Protein AF-A0A1X7HM31-F1 (afdb_monomer_lite)

Organism: NCBI:txid286727

Structure (mmCIF, N/CA/C/O backbone):
data_AF-A0A1X7HM31-F1
#
_entry.id   AF-A0A1X7HM31-F1
#
loop_
_atom_site.group_PDB
_atom_site.id
_atom_site.type_symbol
_atom_site.label_atom_id
_atom_site.label_alt_id
_atom_site.label_comp_id
_atom_site.label_asym_id
_atom_site.label_entity_id
_atom_site.label_seq_id
_atom_site.pdbx_PDB_ins_code
_atom_site.Cartn_x
_atom_site.Cartn_y
_atom_site.Cartn_z
_atom_site.occupancy
_atom_site.B_iso_or_equiv
_atom_site.auth_seq_id
_atom_site.auth_comp_id
_atom_site.auth_asym_id
_atom_site.auth_atom_id
_atom_site.pdbx_PDB_model_num
ATOM 1 N N . MET A 1 1 ? -15.868 20.156 15.837 1.00 36.47 1 MET A N 1
ATOM 2 C CA . MET A 1 1 ? -15.155 20.651 14.640 1.00 36.47 1 MET A CA 1
ATOM 3 C C . MET A 1 1 ? -15.270 19.579 13.574 1.00 36.47 1 MET A C 1
ATOM 5 O O . MET A 1 1 ? -14.724 18.505 13.762 1.00 36.47 1 MET A O 1
ATOM 9 N N . SER A 1 2 ? -16.070 19.826 12.538 1.00 39.50 2 SER A N 1
ATOM 10 C CA . SER A 1 2 ? -16.250 18.908 11.409 1.00 39.50 2 SER A CA 1
ATOM 11 C C . SER A 1 2 ? -14.970 18.911 10.577 1.00 39.50 2 SER A C 1
ATOM 13 O O . SER A 1 2 ? -14.746 19.858 9.826 1.00 39.50 2 SER A O 1
ATOM 15 N N . VAL A 1 3 ? -14.118 17.896 10.725 1.00 52.34 3 VAL A N 1
ATOM 16 C CA . VAL A 1 3 ? -13.070 17.632 9.734 1.00 52.34 3 VAL A CA 1
ATOM 17 C C . VAL A 1 3 ? -13.805 17.354 8.423 1.00 52.34 3 VAL A C 1
ATOM 19 O O . VAL A 1 3 ? -14.623 16.442 8.360 1.00 52.34 3 VAL A O 1
ATOM 22 N N . GLN A 1 4 ? -13.619 18.194 7.406 1.00 56.34 4 GLN A N 1
ATOM 23 C CA . GLN A 1 4 ? -14.188 17.933 6.085 1.00 56.34 4 GLN A CA 1
ATOM 24 C C . GLN A 1 4 ? -13.540 16.655 5.537 1.00 56.34 4 GLN A C 1
ATOM 26 O O . GLN A 1 4 ? -12.379 16.681 5.132 1.00 56.34 4 GLN A O 1
ATOM 31 N N . ASN A 1 5 ? -14.287 15.545 5.550 1.00 57.97 5 ASN A N 1
ATOM 32 C CA . ASN A 1 5 ? -13.848 14.237 5.047 1.00 57.97 5 ASN A CA 1
ATOM 33 C C . ASN A 1 5 ? -13.309 14.306 3.601 1.00 57.97 5 ASN A C 1
ATOM 35 O O . ASN A 1 5 ? -12.410 13.547 3.252 1.00 57.97 5 ASN A O 1
ATOM 39 N N . ASP A 1 6 ? -13.768 15.268 2.792 1.00 61.03 6 ASP A N 1
ATOM 40 C CA . ASP A 1 6 ? -13.478 15.392 1.353 1.00 61.03 6 ASP A CA 1
ATOM 41 C C . ASP A 1 6 ? -12.007 15.607 0.950 1.00 61.03 6 ASP A C 1
ATOM 43 O O . ASP A 1 6 ? -11.690 15.566 -0.241 1.00 61.03 6 ASP A O 1
ATOM 47 N N . VAL A 1 7 ? -11.087 15.836 1.891 1.00 83.38 7 VAL A N 1
ATOM 48 C CA . VAL A 1 7 ? -9.666 16.107 1.587 1.00 83.38 7 VAL A CA 1
ATOM 49 C C . VAL A 1 7 ? -8.672 15.169 2.265 1.00 83.38 7 VAL A C 1
ATOM 51 O O . VAL A 1 7 ? -7.479 15.284 1.993 1.00 83.38 7 VAL A O 1
ATOM 54 N N . LEU A 1 8 ? -9.122 14.193 3.061 1.00 90.81 8 LEU A N 1
ATOM 55 C CA . LEU A 1 8 ? -8.215 13.279 3.775 1.00 90.81 8 LEU A CA 1
ATOM 56 C C . LEU A 1 8 ? -7.329 12.451 2.828 1.00 90.81 8 LEU A C 1
ATOM 58 O O . LEU A 1 8 ? -6.193 12.141 3.164 1.00 90.81 8 LEU A O 1
ATOM 62 N N . TRP A 1 9 ? -7.801 12.157 1.615 1.00 90.06 9 TRP A N 1
ATOM 63 C CA . TRP A 1 9 ? -7.024 11.455 0.584 1.00 90.06 9 TRP A CA 1
ATOM 64 C C . TRP A 1 9 ? -5.879 12.285 -0.026 1.00 90.06 9 TRP A C 1
ATOM 66 O O . TRP A 1 9 ? -5.100 11.759 -0.819 1.00 90.06 9 TRP A O 1
ATOM 76 N N . ARG A 1 10 ? -5.769 13.582 0.300 1.00 89.94 10 ARG A N 1
ATOM 77 C CA . ARG A 1 10 ? -4.642 14.439 -0.113 1.00 89.94 10 ARG A CA 1
ATOM 78 C C . ARG A 1 10 ? -3.502 14.470 0.897 1.00 89.94 10 ARG A C 1
ATOM 80 O O . ARG A 1 10 ? -2.408 14.905 0.537 1.00 89.94 10 ARG A O 1
ATOM 87 N N . ASP A 1 11 ? -3.755 14.057 2.134 1.00 86.88 11 ASP A N 1
ATOM 88 C CA . ASP A 1 11 ? -2.730 14.041 3.168 1.00 86.88 11 ASP A CA 1
ATOM 89 C C . ASP A 1 11 ? -1.685 12.961 2.868 1.00 86.88 11 ASP A C 1
ATOM 91 O O . ASP A 1 11 ? -1.965 11.920 2.271 1.00 86.88 11 ASP A O 1
ATOM 95 N N . SER A 1 12 ? -0.446 13.203 3.297 1.00 88.81 12 SER A N 1
ATOM 96 C CA . SER A 1 12 ? 0.593 12.182 3.200 1.00 88.81 12 SER A CA 1
ATOM 97 C C . SER A 1 12 ? 0.291 11.021 4.150 1.00 88.81 12 SER A C 1
ATOM 99 O O . SER A 1 12 ? -0.285 11.208 5.223 1.00 88.81 12 SER A O 1
ATOM 101 N N . ALA A 1 13 ? 0.764 9.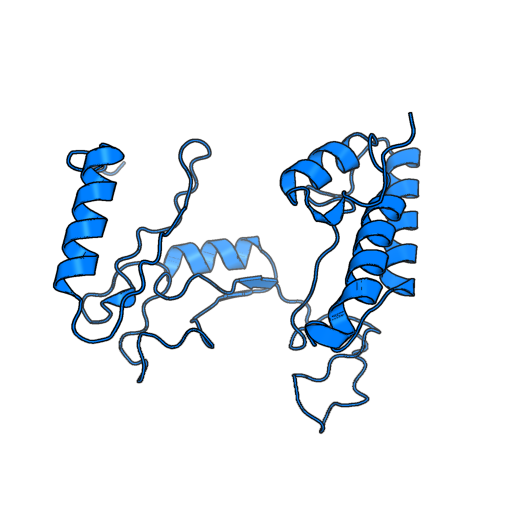820 3.807 1.00 83.12 13 ALA A N 1
ATOM 102 C CA . ALA A 1 13 ? 0.640 8.654 4.682 1.00 83.12 13 ALA A CA 1
ATOM 103 C C . ALA A 1 13 ? 1.223 8.908 6.086 1.00 83.12 13 ALA A C 1
ATOM 105 O O . ALA A 1 13 ? 0.655 8.454 7.072 1.00 83.12 13 ALA A O 1
ATOM 106 N N . ALA A 1 14 ? 2.314 9.678 6.186 1.00 84.12 14 ALA A N 1
ATOM 107 C CA . ALA A 1 14 ? 2.919 10.051 7.464 1.00 84.12 14 ALA A CA 1
ATOM 108 C C . ALA A 1 14 ? 2.027 10.996 8.289 1.00 84.12 14 ALA A C 1
ATOM 110 O O . ALA A 1 14 ? 1.901 10.820 9.500 1.00 84.12 14 ALA A O 1
ATOM 111 N N . ALA A 1 15 ? 1.381 11.972 7.641 1.00 87.38 15 ALA A N 1
ATOM 112 C CA . ALA A 1 15 ? 0.444 12.872 8.310 1.00 87.38 15 ALA A CA 1
ATOM 113 C C . ALA A 1 15 ? -0.797 12.115 8.801 1.00 87.38 15 ALA A C 1
ATOM 115 O O . ALA A 1 15 ? -1.189 12.268 9.957 1.00 87.38 15 ALA A O 1
ATOM 116 N N . LEU A 1 16 ? -1.367 11.246 7.959 1.00 92.06 16 LEU A N 1
ATOM 117 C CA . LEU A 1 16 ? -2.475 10.374 8.348 1.00 92.06 16 LEU A CA 1
ATOM 118 C C . LEU A 1 16 ? -2.075 9.468 9.516 1.00 92.06 16 LEU A C 1
ATOM 120 O O . LEU A 1 16 ? -2.775 9.441 10.522 1.00 92.06 16 LEU A O 1
ATOM 124 N N . ALA A 1 17 ? -0.927 8.791 9.426 1.00 90.12 17 ALA A N 1
ATOM 125 C CA . ALA A 1 17 ? -0.424 7.907 10.474 1.00 90.12 17 ALA A CA 1
ATOM 126 C C . ALA A 1 17 ? -0.291 8.617 11.827 1.00 90.12 17 ALA A C 1
ATOM 128 O O . ALA A 1 17 ? -0.731 8.081 12.841 1.00 90.12 17 ALA A O 1
ATOM 129 N N . ALA A 1 18 ? 0.273 9.828 11.853 1.00 89.50 18 ALA A N 1
ATOM 130 C CA . ALA A 1 18 ? 0.441 10.594 13.086 1.00 89.50 18 ALA A CA 1
ATOM 131 C C . ALA A 1 18 ? -0.907 10.935 13.744 1.00 89.50 18 ALA A C 1
ATOM 133 O O . ALA A 1 18 ? -1.072 10.743 14.949 1.00 89.50 18 ALA A O 1
ATOM 134 N N . ARG A 1 19 ? -1.877 11.393 12.945 1.00 95.25 19 ARG A N 1
ATOM 135 C CA . ARG A 1 19 ? -3.210 11.815 13.408 1.00 95.25 19 ARG A CA 1
ATOM 136 C C . ARG A 1 19 ? -4.090 10.629 13.814 1.00 95.25 19 ARG A C 1
ATOM 138 O O . ARG A 1 19 ? -4.849 10.720 14.773 1.00 95.25 19 ARG A O 1
ATOM 145 N N . LEU A 1 20 ? -3.960 9.500 13.119 1.00 96.06 20 LEU A N 1
ATOM 146 C CA . LEU A 1 20 ? -4.615 8.238 13.472 1.00 96.06 20 LEU A CA 1
ATOM 147 C C . LEU A 1 20 ? -4.024 7.644 14.756 1.00 96.06 20 LEU A C 1
ATOM 149 O O . LEU A 1 20 ? -4.760 7.200 15.630 1.00 96.06 20 LEU A O 1
ATOM 153 N N . ALA A 1 21 ? -2.697 7.675 14.915 1.00 92.75 21 ALA A N 1
ATOM 154 C CA . ALA A 1 21 ? -2.021 7.104 16.080 1.00 92.75 21 ALA A CA 1
ATOM 155 C C . ALA A 1 21 ? -2.392 7.793 17.404 1.00 92.75 21 ALA A C 1
ATOM 157 O O . ALA A 1 21 ? -2.403 7.132 18.443 1.00 92.75 21 ALA A O 1
ATOM 158 N N . CYS A 1 22 ? -2.695 9.095 17.377 1.00 93.38 22 CYS A N 1
ATOM 159 C CA . CYS A 1 22 ? -3.152 9.847 18.549 1.00 93.38 22 CYS A CA 1
ATOM 160 C C . CYS A 1 22 ? -4.684 9.930 18.683 1.00 93.38 22 CYS A C 1
ATOM 162 O O . CYS A 1 22 ? -5.168 10.530 19.643 1.00 93.38 22 CYS A O 1
ATOM 164 N N . GLY A 1 23 ? -5.444 9.332 17.757 1.00 93.31 23 GLY A N 1
ATOM 165 C CA . GLY A 1 23 ? -6.910 9.345 17.766 1.00 93.31 23 GLY A CA 1
ATOM 166 C C . GLY A 1 23 ? -7.546 10.683 17.370 1.00 93.31 23 GLY A C 1
ATOM 167 O O . GLY A 1 23 ? -8.729 10.890 17.632 1.00 93.31 23 GLY A O 1
ATOM 168 N N . GLU A 1 24 ? -6.795 11.601 16.752 1.00 94.94 24 GLU A N 1
ATOM 169 C CA . GLU A 1 24 ? -7.349 12.835 16.171 1.00 94.94 24 GLU A CA 1
ATOM 170 C C . GLU A 1 24 ? -8.271 12.522 14.980 1.00 94.94 24 GLU A C 1
ATOM 172 O O . GLU A 1 24 ? -9.282 13.194 14.769 1.00 94.94 24 GLU A O 1
ATOM 177 N N . LEU A 1 25 ? -7.926 11.485 14.213 1.00 95.12 25 LEU A N 1
ATOM 178 C CA . LEU A 1 25 ? -8.737 10.926 13.135 1.00 95.12 25 LEU A CA 1
ATOM 179 C C . LEU A 1 25 ? -9.160 9.496 13.471 1.00 95.12 25 LEU A C 1
ATOM 181 O O . LEU A 1 25 ? -8.406 8.763 14.108 1.00 95.12 25 LEU A O 1
ATOM 185 N N . SER A 1 26 ? -10.328 9.087 12.971 1.00 96.31 26 SER A N 1
ATOM 186 C CA . SER A 1 26 ? -10.712 7.675 12.935 1.00 96.31 26 SER A CA 1
ATOM 187 C C . SER A 1 26 ? -10.229 7.022 11.643 1.00 96.31 26 SER A C 1
ATOM 189 O O . SER A 1 26 ? -10.282 7.624 10.562 1.00 96.31 26 SER A O 1
ATOM 191 N N . ALA A 1 27 ? -9.784 5.770 11.736 1.00 97.44 27 ALA A N 1
ATOM 192 C CA . ALA A 1 27 ? -9.438 4.958 10.578 1.00 97.44 27 ALA A CA 1
ATOM 193 C C . ALA A 1 27 ? -10.643 4.834 9.641 1.00 97.44 27 ALA A C 1
ATOM 195 O O . ALA A 1 27 ? -10.482 4.911 8.421 1.00 97.44 27 ALA A O 1
ATOM 196 N N . ARG A 1 28 ? -11.858 4.712 10.199 1.00 97.38 28 ARG A N 1
ATOM 197 C CA . ARG A 1 28 ? -13.088 4.641 9.405 1.00 97.38 28 ARG A CA 1
ATOM 198 C C . ARG A 1 28 ? -13.272 5.874 8.517 1.00 97.38 28 ARG A C 1
ATOM 200 O O . ARG A 1 28 ? -13.483 5.708 7.320 1.00 97.38 28 ARG A O 1
ATOM 207 N N . ALA A 1 29 ? -13.135 7.083 9.066 1.00 96.38 29 ALA A N 1
ATOM 208 C CA . ALA A 1 29 ? -13.321 8.318 8.299 1.00 96.38 29 ALA A CA 1
ATOM 209 C C . ALA A 1 29 ? -12.281 8.463 7.177 1.00 96.38 29 ALA A C 1
ATOM 211 O O . ALA A 1 29 ? -12.607 8.891 6.070 1.00 96.38 29 ALA A O 1
ATOM 212 N N . VAL A 1 30 ? -11.030 8.065 7.439 1.00 97.12 30 VAL A N 1
ATOM 213 C CA . VAL A 1 30 ? -9.975 8.069 6.418 1.00 97.12 30 VAL A CA 1
ATOM 214 C C . VAL A 1 30 ? -10.293 7.066 5.306 1.00 97.12 30 VAL A C 1
ATOM 216 O O . VAL A 1 30 ? -10.167 7.415 4.133 1.00 97.12 30 VAL A O 1
ATOM 219 N N . VAL A 1 31 ? -10.734 5.847 5.635 1.00 97.19 31 VAL A N 1
ATOM 220 C CA . VAL A 1 31 ? -11.118 4.832 4.637 1.00 97.19 31 VAL A CA 1
ATOM 221 C C . VAL A 1 31 ? -12.317 5.285 3.805 1.00 97.19 31 VAL A C 1
ATOM 223 O O . VAL A 1 31 ? -12.255 5.187 2.582 1.00 97.19 31 VAL A O 1
ATOM 226 N N . GLU A 1 32 ? -13.367 5.824 4.429 1.00 97.06 32 GLU A N 1
ATOM 227 C CA . GLU A 1 32 ? -14.545 6.361 3.729 1.00 97.06 32 GLU A CA 1
ATOM 228 C C . GLU A 1 32 ? -14.143 7.434 2.712 1.00 97.06 32 GLU A C 1
ATOM 230 O O . GLU A 1 32 ? -14.452 7.304 1.530 1.00 97.06 32 GLU A O 1
ATOM 235 N N . ALA A 1 33 ? -13.330 8.412 3.122 1.00 96.38 33 ALA A N 1
ATOM 236 C CA . ALA A 1 33 ? -12.854 9.466 2.228 1.00 96.38 33 ALA A CA 1
ATOM 237 C C . ALA A 1 33 ? -12.073 8.933 1.008 1.00 96.38 33 ALA A C 1
ATOM 239 O O . ALA A 1 33 ? -12.148 9.503 -0.084 1.00 96.38 33 ALA A O 1
ATOM 240 N N . HIS A 1 34 ? -11.310 7.846 1.169 1.00 96.56 34 HIS A N 1
ATOM 241 C CA . HIS A 1 34 ? -10.593 7.216 0.056 1.00 96.56 34 HIS A CA 1
ATOM 242 C C . HIS A 1 34 ? -11.528 6.395 -0.839 1.00 96.56 34 HIS A C 1
ATOM 244 O O . HIS A 1 34 ? -11.372 6.427 -2.059 1.00 96.56 34 HIS A O 1
ATOM 250 N N . LEU A 1 35 ? -12.508 5.690 -0.268 1.00 96.75 35 LEU A N 1
ATOM 251 C CA . LEU A 1 35 ? -13.513 4.947 -1.032 1.00 96.75 35 LEU A CA 1
ATOM 252 C C . LEU A 1 35 ? -14.387 5.886 -1.869 1.00 96.75 35 LEU A C 1
ATOM 254 O O . LEU A 1 35 ? -14.575 5.627 -3.057 1.00 96.75 35 LEU A O 1
ATOM 258 N N . ASP A 1 36 ? -14.827 7.008 -1.299 1.00 96.00 36 ASP A N 1
ATOM 259 C CA . ASP A 1 36 ? -15.580 8.044 -2.013 1.00 96.00 36 ASP A CA 1
ATOM 260 C C . ASP A 1 36 ? -14.765 8.601 -3.185 1.00 96.00 36 ASP A C 1
ATOM 262 O O . ASP A 1 36 ? -15.261 8.762 -4.305 1.00 96.00 36 ASP A O 1
ATOM 266 N N . ARG A 1 37 ? -13.463 8.823 -2.966 1.00 95.62 37 ARG A N 1
ATOM 267 C CA . ARG A 1 37 ? -12.544 9.281 -4.009 1.00 95.62 37 ARG A CA 1
ATOM 268 C C . ARG A 1 37 ? -12.382 8.256 -5.135 1.00 95.62 37 ARG A C 1
ATOM 270 O O . ARG A 1 37 ? -12.387 8.649 -6.306 1.00 95.62 37 ARG A O 1
ATOM 277 N N . ILE A 1 38 ? -12.239 6.974 -4.794 1.00 96.31 38 ILE A N 1
ATOM 278 C CA . ILE A 1 38 ? -12.164 5.871 -5.761 1.00 96.31 38 ILE A CA 1
ATOM 279 C C . ILE A 1 38 ? -13.457 5.823 -6.576 1.00 96.31 38 ILE A C 1
ATOM 281 O O . ILE A 1 38 ? -13.399 5.907 -7.801 1.00 96.31 38 ILE A O 1
ATOM 285 N N . ALA A 1 39 ? -14.618 5.798 -5.918 1.00 96.00 39 ALA A N 1
ATOM 286 C CA . ALA A 1 39 ? -15.919 5.772 -6.582 1.00 96.00 39 ALA A CA 1
ATOM 287 C C . ALA A 1 39 ? -16.107 6.955 -7.548 1.00 96.00 39 ALA A C 1
ATOM 289 O O . ALA A 1 39 ? -16.631 6.787 -8.648 1.00 96.00 39 ALA A O 1
ATOM 290 N N . ALA A 1 40 ? -15.620 8.140 -7.172 1.00 95.00 40 ALA A N 1
ATOM 291 C CA . ALA A 1 40 ? -15.719 9.341 -7.991 1.00 95.00 40 ALA A CA 1
ATOM 292 C C . ALA A 1 40 ? -14.783 9.367 -9.215 1.00 95.00 40 ALA A C 1
ATOM 294 O O . ALA A 1 40 ? -15.001 10.190 -10.103 1.00 95.00 40 ALA A O 1
ATOM 295 N N . THR A 1 41 ? -13.723 8.545 -9.277 1.00 96.00 41 THR A N 1
ATOM 296 C CA . THR A 1 41 ? -12.713 8.672 -10.354 1.00 96.00 41 THR A CA 1
ATOM 297 C C . THR A 1 41 ? -12.229 7.415 -11.029 1.00 96.00 41 THR A C 1
ATOM 299 O O . THR A 1 41 ? -11.701 7.511 -12.138 1.00 96.00 41 THR A O 1
ATOM 302 N N . ASP A 1 42 ? -12.405 6.249 -10.428 1.00 96.00 42 ASP A N 1
ATOM 303 C CA . ASP A 1 42 ? -11.817 5.033 -10.972 1.00 96.00 42 ASP A CA 1
ATOM 304 C C . ASP A 1 42 ? -12.445 4.617 -12.310 1.00 96.00 42 ASP A C 1
ATOM 306 O O . ASP A 1 42 ? -11.761 4.053 -13.156 1.00 96.00 42 ASP A O 1
ATOM 310 N N . SER A 1 43 ? -13.689 5.024 -12.586 1.00 94.81 43 SER A N 1
ATOM 311 C CA . SER A 1 43 ? -14.324 4.831 -13.900 1.00 94.81 43 SER A CA 1
ATOM 312 C C . SER A 1 43 ? -13.550 5.474 -15.060 1.00 94.81 43 SER A C 1
ATOM 314 O O . SER A 1 43 ? -13.636 4.995 -16.188 1.00 94.81 43 SER A O 1
ATOM 316 N N . ALA A 1 44 ? -12.778 6.532 -14.795 1.00 95.19 44 ALA A N 1
ATOM 317 C CA . ALA A 1 44 ? -11.922 7.186 -15.782 1.00 95.19 44 ALA A CA 1
ATOM 318 C C . ALA A 1 44 ? -10.465 6.695 -15.739 1.00 95.19 44 ALA A C 1
ATOM 320 O O . ALA A 1 44 ? -9.761 6.802 -16.741 1.00 95.19 44 ALA A O 1
ATOM 321 N N . LEU A 1 45 ? -9.998 6.193 -14.590 1.00 95.06 45 LEU A N 1
ATOM 322 C CA . LEU A 1 45 ? -8.594 5.821 -14.374 1.00 95.06 45 LEU A CA 1
ATOM 323 C C . LEU A 1 45 ? -8.318 4.332 -14.590 1.00 95.06 45 LEU A C 1
ATOM 325 O O . LEU A 1 45 ? -7.213 3.985 -15.000 1.00 95.06 45 LEU A O 1
ATOM 329 N N . SER A 1 46 ? -9.298 3.465 -14.317 1.00 94.00 46 SER A N 1
ATOM 330 C CA . SER A 1 46 ? -9.134 2.005 -14.291 1.00 94.00 46 SER A CA 1
ATOM 331 C C . SER A 1 46 ? -7.941 1.566 -13.429 1.00 94.00 46 SER A C 1
ATOM 333 O O . SER A 1 46 ? -7.157 0.702 -13.821 1.00 94.00 46 SER A O 1
ATOM 335 N N . ALA A 1 47 ? -7.767 2.205 -12.270 1.00 93.31 47 ALA A N 1
ATOM 336 C CA . ALA A 1 47 ? -6.657 1.949 -11.362 1.00 93.31 47 ALA A CA 1
ATOM 337 C C . ALA A 1 47 ? -6.928 0.750 -10.440 1.00 93.31 47 ALA A C 1
ATOM 339 O O . ALA A 1 47 ? -5.979 0.073 -10.039 1.00 93.31 47 ALA A O 1
ATOM 340 N N . PHE A 1 48 ? -8.195 0.459 -10.125 1.00 95.62 48 PHE A N 1
ATOM 341 C CA . PHE A 1 48 ? -8.580 -0.663 -9.271 1.00 95.62 48 PHE A CA 1
ATOM 342 C C . PHE A 1 48 ? -9.366 -1.720 -10.048 1.00 95.62 48 PHE A C 1
ATOM 344 O O . PHE A 1 48 ? -10.451 -1.477 -10.561 1.00 95.62 48 PHE A O 1
ATOM 351 N N . ILE A 1 49 ? -8.855 -2.954 -10.068 1.00 94.50 49 ILE A N 1
ATOM 352 C CA . ILE A 1 49 ? -9.625 -4.105 -10.564 1.00 94.50 49 ILE A CA 1
ATOM 353 C C . ILE A 1 49 ? -10.532 -4.701 -9.481 1.00 94.50 49 ILE A C 1
ATOM 355 O O . ILE A 1 49 ? -11.590 -5.240 -9.795 1.00 94.50 49 ILE A O 1
ATOM 359 N N . THR A 1 50 ? -10.138 -4.590 -8.209 1.00 95.81 50 THR A N 1
ATOM 360 C CA . THR A 1 50 ? -10.882 -5.080 -7.042 1.00 95.81 50 THR A CA 1
ATOM 361 C C . THR A 1 50 ? -10.839 -4.018 -5.947 1.00 95.81 50 THR A C 1
ATOM 363 O O . THR A 1 50 ? -9.761 -3.674 -5.466 1.00 95.81 50 THR A O 1
ATOM 366 N N . VAL A 1 51 ? -12.004 -3.532 -5.510 1.00 97.06 51 VAL A N 1
ATOM 367 C CA . VAL A 1 51 ? -12.138 -2.636 -4.349 1.00 97.06 51 VAL A CA 1
ATOM 368 C C . VAL A 1 51 ? -12.775 -3.419 -3.203 1.00 97.06 51 VAL A C 1
ATOM 370 O O . VAL A 1 51 ? -13.947 -3.778 -3.260 1.00 97.06 51 VAL A O 1
ATOM 373 N N . ALA A 1 52 ? -12.006 -3.706 -2.151 1.00 95.69 52 ALA A N 1
ATOM 374 C CA . ALA A 1 52 ? -12.457 -4.495 -1.001 1.00 95.69 52 ALA A CA 1
ATOM 375 C C . ALA A 1 52 ? -13.097 -3.617 0.096 1.00 95.69 52 ALA A C 1
ATOM 377 O O . ALA A 1 52 ? -12.654 -3.645 1.245 1.00 95.69 52 ALA A O 1
ATOM 378 N N . ALA A 1 53 ? -14.112 -2.820 -0.263 1.00 97.25 53 ALA A N 1
ATOM 379 C CA . ALA A 1 53 ? -14.700 -1.785 0.599 1.00 97.25 53 ALA A CA 1
ATOM 380 C C . ALA A 1 53 ? -15.149 -2.318 1.972 1.00 97.25 53 ALA A C 1
ATOM 382 O O . ALA A 1 53 ? -14.692 -1.820 2.999 1.00 97.25 53 ALA A O 1
ATOM 383 N N . ASP A 1 54 ? -15.954 -3.383 1.994 1.00 96.75 54 ASP A N 1
ATOM 384 C CA . ASP A 1 54 ? -16.489 -3.954 3.239 1.00 96.75 54 ASP A CA 1
ATOM 385 C C . ASP A 1 54 ? -15.377 -4.430 4.182 1.00 96.75 54 ASP A C 1
ATOM 387 O O . ASP A 1 54 ? -15.399 -4.163 5.382 1.00 96.75 54 ASP A O 1
ATOM 391 N N . LYS A 1 55 ? -14.353 -5.097 3.634 1.00 95.25 55 LYS A N 1
ATOM 392 C CA . LYS A 1 55 ? -13.196 -5.565 4.411 1.00 95.25 55 LYS A CA 1
ATOM 393 C C . LYS A 1 55 ? -12.345 -4.405 4.924 1.00 95.25 55 LYS A C 1
ATOM 395 O O . LYS A 1 55 ? -11.849 -4.479 6.047 1.00 95.25 55 LYS A O 1
ATOM 400 N N . ALA A 1 56 ? -12.170 -3.354 4.122 1.00 96.62 56 ALA A N 1
ATOM 401 C CA . ALA A 1 56 ? -11.426 -2.164 4.521 1.00 96.62 56 ALA A CA 1
ATOM 402 C C . ALA A 1 56 ? -12.130 -1.428 5.670 1.00 96.62 56 ALA A C 1
ATOM 404 O O . ALA A 1 56 ? -11.483 -1.094 6.661 1.00 96.62 56 ALA A O 1
ATOM 405 N N . LEU A 1 57 ? -13.452 -1.248 5.576 1.00 98.25 57 LEU A N 1
ATOM 406 C CA . LEU A 1 57 ? -14.265 -0.626 6.623 1.00 98.25 57 LEU A CA 1
ATOM 407 C C . LEU A 1 57 ? -14.280 -1.465 7.905 1.00 98.25 57 LEU A C 1
ATOM 409 O O . LEU A 1 57 ? -14.001 -0.932 8.975 1.00 98.25 57 LEU A O 1
ATOM 413 N N . ALA A 1 58 ? -14.499 -2.780 7.805 1.00 97.62 58 ALA A N 1
ATOM 414 C CA . ALA A 1 58 ? -14.471 -3.671 8.967 1.00 97.62 58 ALA A CA 1
ATOM 415 C C . ALA A 1 58 ? -13.107 -3.650 9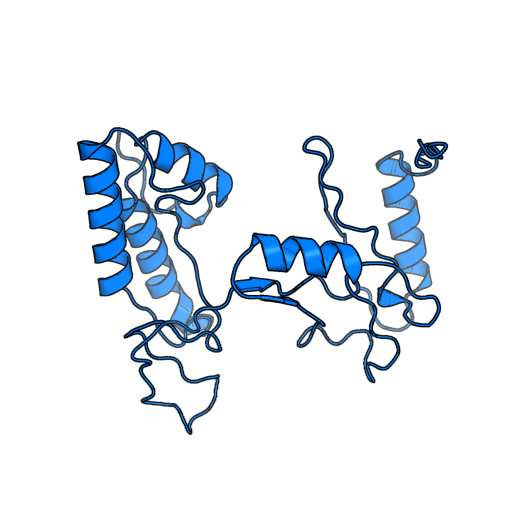.681 1.00 97.62 58 ALA A C 1
ATOM 417 O O . ALA A 1 58 ? -13.033 -3.635 10.909 1.00 97.62 58 ALA A O 1
ATOM 418 N N . ARG A 1 59 ? -12.001 -3.608 8.922 1.00 96.31 59 ARG A N 1
ATOM 419 C CA . ARG A 1 59 ? -10.661 -3.479 9.509 1.00 96.31 59 ARG A CA 1
ATOM 420 C C . ARG A 1 59 ? -10.452 -2.114 10.161 1.00 96.31 59 ARG A C 1
ATOM 422 O O . ARG A 1 59 ? -9.815 -2.051 11.208 1.00 96.31 59 ARG A O 1
ATOM 429 N N . ALA A 1 60 ? -10.957 -1.040 9.565 1.00 98.00 60 ALA A N 1
ATOM 430 C CA . ALA A 1 60 ? -10.869 0.295 10.140 1.00 98.00 60 ALA A CA 1
ATOM 431 C C . ALA A 1 60 ? -11.596 0.383 11.492 1.00 98.00 60 ALA A C 1
ATOM 433 O O . ALA A 1 60 ? -11.028 0.881 12.460 1.00 98.00 60 ALA A O 1
ATOM 434 N N . GLU A 1 61 ? -12.795 -0.192 11.587 1.00 98.19 61 GLU A N 1
ATOM 435 C CA . GLU A 1 61 ? -13.565 -0.260 12.835 1.00 98.19 61 GLU A CA 1
ATOM 436 C C . GLU A 1 61 ? -12.837 -1.036 13.939 1.00 98.19 61 GLU A C 1
ATOM 438 O O . GLU A 1 61 ? -12.774 -0.582 15.081 1.00 98.19 61 GLU A O 1
ATOM 443 N N . ASP A 1 62 ? -12.242 -2.184 13.607 1.00 98.19 62 ASP A N 1
ATOM 444 C CA . ASP A 1 62 ? -11.453 -2.980 14.554 1.00 98.19 62 ASP A CA 1
ATOM 445 C C . ASP A 1 62 ? -10.211 -2.222 15.065 1.00 98.19 62 ASP A C 1
ATOM 447 O O . ASP A 1 62 ? -9.846 -2.309 16.244 1.00 98.19 62 ASP A O 1
ATOM 451 N N . LEU A 1 63 ? -9.574 -1.432 14.195 1.00 97.69 63 LEU A N 1
ATOM 452 C CA . LEU A 1 63 ? -8.444 -0.578 14.559 1.00 97.69 63 LEU A CA 1
ATOM 453 C C . LEU A 1 63 ? -8.873 0.548 15.504 1.00 97.69 63 LEU A C 1
ATOM 455 O O . LEU A 1 63 ? -8.253 0.703 16.559 1.00 97.69 63 LEU A O 1
ATOM 459 N N . ASP A 1 64 ? -9.953 1.257 15.178 1.00 98.31 64 ASP A N 1
ATOM 460 C CA . ASP A 1 64 ? -10.514 2.320 16.018 1.00 98.31 64 ASP A CA 1
ATOM 461 C C . ASP A 1 64 ? -10.925 1.776 17.399 1.00 98.31 64 ASP A C 1
ATOM 463 O O . ASP A 1 64 ? -10.560 2.336 18.438 1.00 98.31 64 ASP A O 1
ATOM 467 N N . ALA A 1 65 ? -11.604 0.623 17.440 1.00 97.88 65 ALA A N 1
ATOM 468 C CA . ALA A 1 65 ? -11.985 -0.047 18.683 1.00 97.88 65 ALA A CA 1
ATOM 469 C C . ALA A 1 65 ? -10.764 -0.496 19.505 1.00 97.88 65 ALA A C 1
ATOM 471 O O . ALA A 1 65 ? -10.746 -0.380 20.736 1.00 97.88 65 ALA A O 1
ATOM 472 N N . THR A 1 66 ? -9.718 -0.994 18.843 1.00 97.31 66 THR A N 1
ATOM 473 C CA . THR A 1 66 ? -8.469 -1.390 19.503 1.00 97.31 66 THR A CA 1
ATOM 474 C C . THR A 1 66 ? -7.750 -0.193 20.112 1.00 97.31 66 THR A C 1
ATOM 476 O O . THR A 1 66 ? -7.305 -0.282 21.262 1.00 97.31 66 THR A O 1
ATOM 479 N N . LEU A 1 67 ? -7.666 0.926 19.390 1.00 97.00 67 LEU A N 1
ATOM 480 C CA . LEU A 1 67 ? -7.067 2.157 19.898 1.00 97.00 67 LEU A CA 1
ATOM 481 C C . LEU A 1 67 ? -7.849 2.681 21.107 1.00 97.00 67 LEU A C 1
ATOM 483 O O . LEU A 1 67 ? -7.247 2.937 22.147 1.00 97.00 67 LEU A O 1
ATOM 487 N N . ALA A 1 68 ? -9.182 2.737 21.021 1.00 97.19 68 ALA A N 1
ATOM 488 C CA . ALA A 1 68 ? -10.042 3.176 22.120 1.00 97.19 68 ALA A CA 1
ATOM 489 C C . ALA A 1 68 ? -9.888 2.308 23.382 1.00 97.19 68 ALA A C 1
ATOM 491 O O . ALA A 1 68 ? -9.852 2.823 24.498 1.00 97.19 68 ALA A O 1
ATOM 492 N N . ARG A 1 69 ? -9.761 0.985 23.218 1.00 97.75 69 ARG A N 1
ATOM 493 C CA . ARG A 1 69 ? -9.615 0.037 24.333 1.00 97.75 69 ARG A CA 1
ATOM 494 C C . ARG A 1 69 ? -8.227 0.053 24.970 1.00 97.75 69 ARG A C 1
ATOM 496 O O . ARG A 1 69 ? -8.108 -0.180 26.169 1.00 97.75 69 ARG A O 1
ATOM 503 N N . THR A 1 70 ? -7.174 0.222 24.174 1.00 97.00 70 THR A N 1
ATOM 504 C CA . THR A 1 70 ? -5.786 0.020 24.633 1.00 97.00 70 THR A CA 1
ATOM 505 C C . THR A 1 70 ? -5.002 1.313 24.821 1.00 97.00 70 THR A C 1
ATOM 507 O O . THR A 1 70 ? -3.940 1.286 25.441 1.00 97.00 70 THR A O 1
ATOM 510 N N . GLY A 1 71 ? -5.484 2.426 24.262 1.00 95.81 71 GLY A N 1
ATOM 511 C CA . GLY A 1 71 ? -4.751 3.688 24.177 1.00 95.81 71 GLY A CA 1
ATOM 512 C C . GLY A 1 71 ? -3.486 3.607 23.317 1.00 95.81 71 GLY A C 1
ATOM 513 O O . GLY A 1 71 ? -2.636 4.489 23.413 1.00 95.81 71 GLY A O 1
ATOM 514 N N . ARG A 1 72 ? -3.305 2.534 22.529 1.00 93.44 72 ARG A N 1
ATOM 515 C CA . ARG A 1 72 ? -2.084 2.285 21.753 1.00 93.44 72 ARG A CA 1
ATOM 516 C C . ARG A 1 72 ? -2.408 1.910 20.302 1.00 93.44 72 ARG A C 1
ATOM 518 O O . ARG A 1 72 ? -3.235 1.025 20.080 1.00 93.44 72 ARG A O 1
ATOM 525 N N . PRO A 1 73 ? -1.724 2.508 19.309 1.0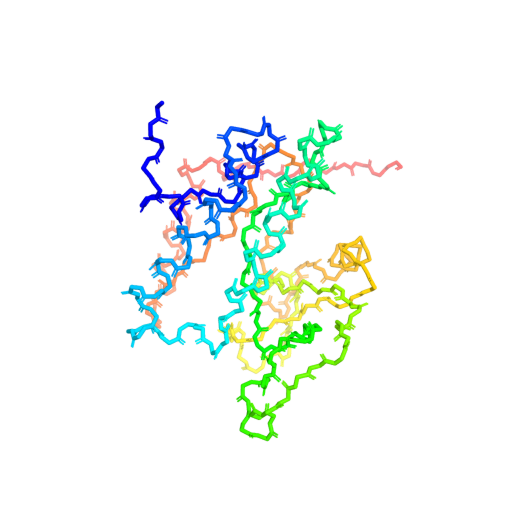0 92.75 73 PRO A N 1
ATOM 526 C CA . PRO A 1 73 ? -1.844 2.077 17.923 1.00 92.75 73 PRO A CA 1
ATOM 527 C C . PRO A 1 73 ? -1.240 0.678 17.737 1.00 92.75 73 PRO A C 1
ATOM 529 O O . PRO A 1 73 ? -0.271 0.306 18.401 1.00 92.75 73 PRO A O 1
ATOM 532 N N . VAL A 1 74 ? -1.781 -0.090 16.788 1.00 87.00 74 VAL A N 1
ATOM 533 C CA . VAL A 1 74 ? -1.295 -1.455 16.478 1.00 87.00 74 VAL A CA 1
ATOM 534 C C . VAL A 1 74 ? 0.066 -1.474 15.768 1.00 87.00 74 VAL A C 1
ATOM 536 O O . VAL A 1 74 ? 0.679 -2.529 15.645 1.00 87.00 74 VAL A O 1
ATOM 539 N N . GLY A 1 75 ? 0.524 -0.324 15.272 1.00 86.50 75 GLY A N 1
ATOM 540 C CA . GLY A 1 75 ? 1.792 -0.172 14.567 1.00 86.50 75 GLY A CA 1
ATOM 541 C C . GLY A 1 75 ? 1.931 1.203 13.902 1.00 86.50 75 GLY A C 1
ATOM 542 O O . GLY A 1 75 ? 1.000 2.008 13.970 1.00 86.50 75 GLY A O 1
ATOM 543 N N . PRO A 1 76 ? 3.067 1.475 13.233 1.00 84.25 76 PRO A N 1
ATOM 544 C CA . PRO A 1 76 ? 3.377 2.791 12.660 1.00 84.25 76 PRO A CA 1
ATOM 545 C C . PRO A 1 76 ? 2.407 3.276 11.575 1.00 84.25 76 PRO A C 1
ATOM 547 O O . PRO A 1 76 ? 2.286 4.474 11.367 1.00 84.25 76 PRO A O 1
ATOM 550 N N . LEU A 1 77 ?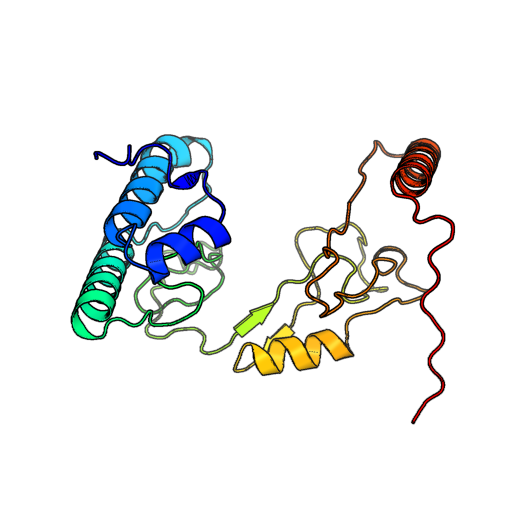 1.713 2.360 10.893 1.00 86.69 77 LEU A N 1
ATOM 551 C CA . LEU A 1 77 ? 0.721 2.666 9.852 1.00 86.69 77 LEU A CA 1
ATOM 552 C C . LEU A 1 77 ? -0.716 2.383 10.314 1.00 86.69 77 LEU A C 1
ATOM 554 O O . LEU A 1 77 ? -1.576 2.030 9.509 1.00 86.69 77 LEU A O 1
ATOM 558 N N . HIS A 1 78 ? -0.982 2.474 11.619 1.00 92.12 78 HIS A N 1
ATOM 559 C CA . HIS A 1 78 ? -2.315 2.255 12.176 1.00 92.12 78 HIS A CA 1
ATOM 560 C C . HIS A 1 78 ? -3.375 3.081 11.427 1.00 92.12 78 HIS A C 1
ATOM 562 O O . HIS A 1 78 ? -3.303 4.304 11.404 1.00 92.12 78 HIS A O 1
ATOM 568 N N . GLY A 1 79 ? -4.336 2.394 10.802 1.00 93.69 79 GLY A N 1
ATOM 569 C CA . GLY A 1 79 ? -5.479 2.998 10.107 1.00 93.69 79 GLY A CA 1
ATOM 570 C C . GLY A 1 79 ? -5.192 3.591 8.723 1.00 93.69 79 GLY A C 1
ATOM 571 O O . GLY A 1 79 ? -6.129 4.048 8.075 1.00 93.69 79 GLY A O 1
ATOM 572 N N . VAL A 1 80 ? -3.940 3.593 8.247 1.00 95.62 80 VAL A N 1
ATOM 573 C CA . VAL A 1 80 ? -3.590 4.158 6.933 1.00 95.62 80 VAL A CA 1
ATOM 574 C C . VAL A 1 80 ? -4.055 3.209 5.815 1.00 95.62 80 VAL A C 1
ATOM 576 O O . VAL A 1 80 ? -3.625 2.051 5.802 1.00 95.62 80 VAL A O 1
ATOM 579 N N . PRO A 1 81 ? -4.897 3.655 4.861 1.00 94.50 81 PRO A N 1
ATOM 580 C CA . PRO A 1 81 ? -5.307 2.827 3.730 1.00 94.50 81 PRO A CA 1
ATOM 581 C C . PRO A 1 81 ? -4.126 2.491 2.816 1.00 94.50 81 PRO A C 1
ATOM 583 O O . PRO A 1 81 ? -3.278 3.340 2.541 1.00 94.50 81 PRO A O 1
ATOM 586 N N . VAL A 1 82 ? -4.098 1.264 2.296 1.00 90.88 82 VAL A N 1
ATOM 587 C CA . VAL A 1 82 ? -3.087 0.815 1.329 1.00 90.88 82 VAL A CA 1
ATOM 588 C C . VAL A 1 82 ? -3.754 0.173 0.120 1.00 90.88 82 VAL A C 1
ATOM 590 O O . VAL A 1 82 ? -4.746 -0.543 0.252 1.00 90.88 82 VAL A O 1
ATOM 593 N N . ALA A 1 83 ? -3.191 0.414 -1.061 1.00 91.12 83 ALA A N 1
ATOM 594 C CA . ALA A 1 83 ? -3.541 -0.301 -2.281 1.00 91.12 83 ALA A CA 1
ATOM 595 C C . ALA A 1 83 ? -2.499 -1.394 -2.535 1.00 91.12 83 ALA A C 1
ATOM 597 O O . ALA A 1 83 ? -1.295 -1.147 -2.441 1.00 91.12 83 ALA A O 1
ATOM 598 N N . LEU A 1 84 ? -2.961 -2.598 -2.863 1.00 88.31 84 LEU A N 1
ATOM 599 C CA . LEU A 1 84 ? -2.100 -3.729 -3.195 1.00 88.31 84 LEU A CA 1
ATOM 600 C C . LEU A 1 84 ? -2.151 -3.972 -4.697 1.00 88.31 84 LEU A C 1
ATOM 602 O O . LEU A 1 84 ? -3.214 -3.897 -5.314 1.00 88.31 84 LEU A O 1
ATOM 606 N N . LYS A 1 85 ? -0.993 -4.265 -5.292 1.00 86.25 85 LYS A N 1
ATOM 607 C CA . LYS A 1 85 ? -0.942 -4.675 -6.694 1.00 86.25 85 LYS A CA 1
ATOM 608 C C . LYS A 1 85 ? -1.701 -5.993 -6.832 1.00 86.25 85 LYS A C 1
ATOM 610 O O . LYS A 1 85 ? -1.540 -6.875 -5.991 1.00 86.25 85 LYS A O 1
ATOM 615 N N . ASP A 1 86 ? -2.452 -6.150 -7.921 1.00 91.12 86 ASP A N 1
ATOM 616 C CA . ASP A 1 86 ? -3.153 -7.396 -8.264 1.00 91.12 86 ASP A CA 1
ATOM 617 C C . ASP A 1 86 ? -2.177 -8.492 -8.730 1.00 91.12 86 ASP A C 1
ATOM 619 O O . ASP A 1 86 ? -2.307 -9.059 -9.800 1.00 91.12 86 ASP A O 1
ATOM 623 N N . LEU A 1 87 ? -1.121 -8.713 -7.954 1.00 88.38 87 LEU A N 1
ATOM 624 C CA . LEU A 1 87 ? -0.137 -9.786 -8.051 1.00 88.38 87 LEU A CA 1
ATOM 625 C C . LEU A 1 87 ? 0.184 -10.348 -6.652 1.00 88.38 87 LEU A C 1
ATOM 627 O O . LEU A 1 87 ? 1.071 -11.187 -6.517 1.00 88.38 87 LEU A O 1
ATOM 631 N N . THR A 1 88 ? -0.495 -9.853 -5.611 1.00 86.44 88 THR A N 1
ATOM 632 C CA . THR A 1 88 ? -0.253 -10.197 -4.210 1.00 86.44 88 THR A CA 1
ATOM 633 C C . THR A 1 88 ? -1.477 -10.897 -3.638 1.00 86.44 88 THR A C 1
ATOM 635 O O . THR A 1 88 ? -2.524 -10.272 -3.448 1.00 86.44 88 THR A O 1
ATOM 638 N N . ASP A 1 89 ? -1.331 -12.183 -3.322 1.00 88.75 89 ASP A N 1
ATOM 639 C CA . ASP A 1 89 ? -2.412 -12.950 -2.710 1.00 88.75 89 ASP A CA 1
ATOM 640 C C . ASP A 1 89 ? -2.842 -12.338 -1.387 1.00 88.75 89 ASP A C 1
ATOM 642 O O . ASP A 1 89 ? -2.048 -12.164 -0.455 1.00 88.75 89 ASP A O 1
ATOM 646 N N . THR A 1 90 ? -4.132 -12.033 -1.317 1.00 89.94 90 THR A N 1
ATOM 647 C CA . THR A 1 90 ? -4.756 -11.397 -0.168 1.00 89.94 90 THR A CA 1
ATOM 648 C C . THR A 1 90 ? -5.948 -12.240 0.259 1.00 89.94 90 THR A C 1
ATOM 650 O O . THR A 1 90 ? -6.898 -12.416 -0.502 1.00 89.94 90 THR A O 1
ATOM 653 N N . ALA A 1 91 ? -5.908 -12.776 1.481 1.00 89.75 91 ALA A N 1
ATOM 654 C CA . ALA A 1 91 ? -6.882 -13.768 1.924 1.00 89.75 91 ALA A CA 1
ATOM 655 C C . ALA A 1 91 ? -8.336 -13.264 1.796 1.00 89.75 91 ALA A C 1
ATOM 657 O O . ALA A 1 91 ? -8.758 -12.263 2.394 1.00 89.75 91 ALA A O 1
ATOM 658 N N . GLY A 1 92 ? -9.131 -13.985 1.010 1.00 93.81 92 GLY A N 1
ATOM 659 C CA . GLY A 1 92 ? -10.532 -13.687 0.750 1.00 93.81 92 GLY A CA 1
ATOM 660 C C . GLY A 1 92 ? -10.778 -12.409 -0.059 1.00 93.81 92 GLY A C 1
ATOM 661 O O . GLY A 1 92 ? -11.893 -11.898 -0.004 1.00 93.81 92 GLY A O 1
ATOM 662 N N . ILE A 1 93 ? -9.774 -11.847 -0.737 1.00 95.44 93 ILE A N 1
ATOM 663 C CA . ILE A 1 93 ? -9.915 -10.734 -1.689 1.00 95.44 93 ILE A CA 1
ATOM 664 C C . ILE A 1 93 ? -9.503 -11.254 -3.063 1.00 95.44 93 ILE A C 1
ATOM 666 O O . ILE A 1 93 ? -8.479 -11.908 -3.191 1.00 95.44 93 ILE A O 1
ATOM 670 N N . ARG A 1 94 ? -10.308 -10.980 -4.091 1.00 96.38 94 ARG A N 1
ATOM 671 C CA . ARG A 1 94 ? -10.049 -11.455 -5.455 1.00 96.38 94 ARG A CA 1
ATOM 672 C C . ARG A 1 94 ? -8.701 -10.949 -5.979 1.00 96.38 94 ARG A C 1
ATOM 674 O O . ARG A 1 94 ? -8.478 -9.736 -5.981 1.00 96.38 94 ARG A O 1
ATOM 681 N N . THR A 1 95 ? -7.875 -11.873 -6.473 1.00 95.25 95 THR A N 1
ATOM 682 C CA . THR A 1 95 ? -6.544 -11.608 -7.038 1.00 95.25 95 THR A CA 1
ATOM 683 C C . THR A 1 95 ? -6.418 -12.286 -8.400 1.00 95.25 95 THR A C 1
ATOM 685 O O . THR A 1 95 ? -6.394 -13.515 -8.466 1.00 95.25 95 THR A O 1
ATOM 688 N N . THR A 1 96 ? -6.330 -11.510 -9.485 1.00 96.06 96 THR A N 1
ATOM 689 C CA . THR A 1 96 ? -6.386 -12.047 -10.863 1.00 96.06 96 THR A CA 1
ATOM 690 C C . THR A 1 96 ? -5.027 -12.173 -11.543 1.00 96.06 96 THR A C 1
ATOM 692 O O . THR A 1 96 ? -4.920 -12.706 -12.647 1.00 96.06 96 THR A O 1
ATOM 695 N N . TYR A 1 97 ? -3.970 -11.663 -10.916 1.00 91.19 97 TYR A N 1
ATOM 696 C CA . TYR A 1 97 ? -2.639 -11.584 -11.517 1.00 91.19 97 TYR A CA 1
ATOM 697 C C . TYR A 1 97 ? -2.608 -10.824 -12.856 1.00 91.19 97 TYR A C 1
ATOM 699 O O . TYR A 1 97 ? -1.731 -11.057 -13.689 1.00 91.19 97 TYR A O 1
ATOM 707 N N . GLY A 1 98 ? -3.594 -9.954 -13.103 1.00 90.38 98 GLY A N 1
ATOM 708 C CA . GLY A 1 98 ? -3.807 -9.316 -14.404 1.00 90.38 98 GLY A CA 1
ATOM 709 C C . GLY A 1 98 ? -4.152 -10.287 -15.545 1.00 90.38 98 GLY A C 1
ATOM 710 O O . GLY A 1 98 ? -3.902 -9.966 -16.706 1.00 90.38 98 GLY A O 1
ATOM 711 N N . SER A 1 99 ? -4.693 -11.473 -15.248 1.00 94.19 99 SER A N 1
ATOM 712 C CA . SER A 1 99 ? -4.985 -12.522 -16.230 1.00 94.19 99 SER A CA 1
ATOM 713 C C . SER A 1 99 ? -6.408 -13.064 -16.096 1.00 94.19 99 SER A C 1
ATOM 715 O O . SER A 1 99 ? -6.868 -13.415 -15.011 1.00 94.19 99 SER A O 1
ATOM 717 N N . GLY A 1 100 ? -7.091 -13.225 -17.235 1.00 94.38 100 GLY A N 1
ATOM 718 C CA . GLY A 1 100 ? -8.442 -13.795 -17.290 1.00 94.38 100 GLY A CA 1
ATOM 719 C C . GLY A 1 100 ? -8.530 -15.252 -16.819 1.00 94.38 100 GLY A C 1
ATOM 720 O O . GLY A 1 100 ? -9.607 -15.699 -16.444 1.00 94.38 100 GLY A O 1
ATOM 721 N N . ILE A 1 101 ? -7.406 -15.979 -16.773 1.00 97.00 101 ILE A N 1
ATOM 722 C CA . ILE A 1 101 ? -7.343 -17.346 -16.221 1.00 97.00 101 ILE A CA 1
ATOM 723 C C . ILE A 1 101 ? -7.729 -17.356 -14.735 1.00 97.00 101 ILE A C 1
ATOM 725 O O . ILE A 1 101 ? -8.320 -18.317 -14.253 1.00 97.00 101 ILE A O 1
ATOM 729 N N . TYR A 1 102 ? -7.425 -16.273 -14.022 1.00 96.00 102 TYR A N 1
ATOM 730 C CA . TYR A 1 102 ? -7.662 -16.131 -12.589 1.00 96.00 102 TYR A CA 1
ATOM 731 C C . TYR A 1 102 ? -8.792 -15.138 -12.297 1.00 96.00 102 TYR A C 1
ATOM 733 O O . TYR A 1 102 ? -8.829 -14.547 -11.220 1.00 96.00 102 TYR A O 1
ATOM 741 N N . ALA A 1 103 ? -9.718 -14.940 -13.245 1.00 95.25 103 ALA A N 1
ATOM 742 C CA . ALA A 1 103 ? -10.809 -13.976 -13.107 1.00 95.25 103 ALA A CA 1
ATOM 743 C C . ALA A 1 103 ? -11.613 -14.175 -11.810 1.00 95.25 103 ALA A C 1
ATOM 745 O O . ALA A 1 103 ? -11.943 -13.187 -11.161 1.00 95.25 103 ALA A O 1
ATOM 746 N N . ASP A 1 104 ? -11.830 -15.427 -11.395 1.00 96.19 104 ASP A N 1
ATOM 747 C CA . ASP A 1 104 ? -12.596 -15.793 -10.194 1.00 96.19 104 ASP A CA 1
ATOM 748 C C . ASP A 1 104 ? -11.712 -16.262 -9.021 1.00 96.19 104 ASP A C 1
ATOM 750 O O . ASP A 1 104 ? -12.199 -16.835 -8.045 1.00 96.19 104 ASP A O 1
ATOM 754 N N . HIS A 1 105 ? -10.396 -16.048 -9.097 1.00 96.88 105 HIS A N 1
ATOM 755 C CA . HIS A 1 105 ? -9.469 -16.518 -8.075 1.00 96.88 105 HIS A CA 1
ATOM 756 C C . HIS A 1 105 ? -9.560 -15.671 -6.797 1.00 96.88 105 HIS A C 1
ATOM 758 O O . HIS A 1 105 ? -9.280 -14.468 -6.788 1.00 96.88 105 HIS A O 1
ATOM 764 N N . VAL A 1 106 ? -9.934 -16.323 -5.695 1.00 96.94 106 VAL A N 1
ATOM 765 C CA . VAL A 1 106 ? -9.986 -15.742 -4.349 1.00 96.94 106 VAL A CA 1
ATOM 766 C C . VAL A 1 106 ? -9.083 -16.576 -3.429 1.00 96.94 106 VAL A C 1
ATOM 768 O O . VAL A 1 106 ? -9.487 -17.668 -3.020 1.00 96.94 106 VAL A O 1
ATOM 771 N N . PRO A 1 107 ? -7.869 -16.100 -3.093 1.00 92.56 107 PRO A N 1
ATOM 772 C CA . PRO A 1 107 ? -6.929 -16.827 -2.244 1.00 92.56 107 PRO A CA 1
ATOM 773 C C . PRO A 1 107 ? -7.502 -17.130 -0.853 1.00 92.56 107 PRO A C 1
ATOM 775 O O . PRO A 1 107 ? -8.125 -16.272 -0.226 1.00 92.56 107 PRO A O 1
ATOM 778 N N . ALA A 1 108 ? -7.234 -18.325 -0.320 1.00 86.56 108 ALA A N 1
ATOM 779 C CA . ALA A 1 108 ? -7.606 -18.691 1.053 1.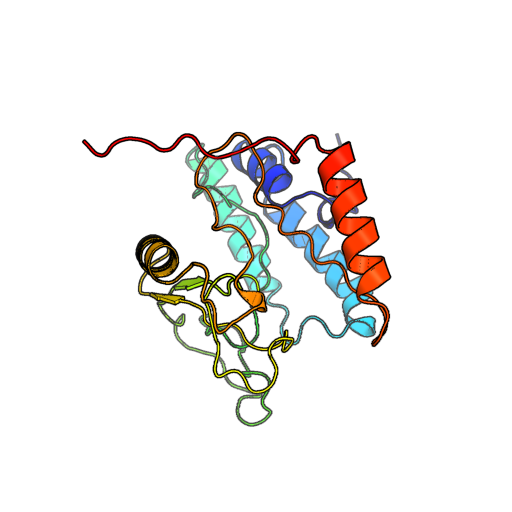00 86.56 108 ALA A CA 1
ATOM 780 C C . ALA A 1 108 ? -6.625 -18.147 2.112 1.00 86.56 108 ALA A C 1
ATOM 782 O O . ALA A 1 108 ? -6.962 -18.064 3.293 1.00 86.56 108 ALA A O 1
ATOM 783 N N . SER A 1 109 ? -5.418 -17.760 1.697 1.00 81.56 109 SER A N 1
ATOM 784 C CA . SER A 1 109 ? -4.356 -17.240 2.556 1.00 81.56 109 SER A CA 1
ATOM 785 C C . SER A 1 109 ? -3.663 -16.044 1.912 1.00 81.56 109 SER A C 1
ATOM 787 O O . SER A 1 109 ? -3.756 -15.823 0.707 1.00 81.56 109 SER A O 1
ATOM 789 N N . PHE A 1 110 ? -2.946 -15.273 2.727 1.00 84.06 110 PHE A N 1
ATOM 790 C CA . PHE A 1 110 ? -1.986 -14.294 2.222 1.00 84.06 110 PHE A CA 1
ATOM 791 C C . PHE A 1 110 ? -0.772 -15.014 1.620 1.00 84.06 110 PHE A C 1
ATOM 793 O O . PHE A 1 110 ? -0.483 -16.148 2.008 1.00 84.06 110 PHE A O 1
ATOM 800 N N . CYS A 1 111 ? -0.018 -14.340 0.748 1.00 81.25 111 CYS A N 1
ATOM 801 C CA . CYS A 1 111 ? 1.223 -14.885 0.174 1.00 81.25 111 CYS A CA 1
ATOM 802 C C . CYS A 1 111 ? 2.298 -15.233 1.225 1.00 81.25 111 CYS A C 1
ATOM 804 O O . CYS A 1 111 ? 3.234 -15.966 0.921 1.00 81.25 111 CYS A O 1
ATOM 806 N N . GLY A 1 112 ? 2.178 -14.716 2.457 1.00 80.94 112 GLY A N 1
ATOM 807 C CA . GLY A 1 112 ? 3.049 -15.069 3.586 1.00 80.94 112 GLY A CA 1
ATOM 808 C C . GLY A 1 112 ? 4.487 -14.558 3.463 1.00 80.94 112 GLY A C 1
ATOM 809 O O . GLY A 1 112 ? 5.360 -15.000 4.205 1.00 80.94 112 GLY A O 1
ATOM 810 N N . VAL A 1 113 ? 4.730 -13.643 2.525 1.00 78.56 113 VAL A N 1
ATOM 811 C CA . VAL A 1 113 ? 6.038 -13.050 2.237 1.00 78.56 113 VAL A CA 1
ATOM 812 C C . VAL A 1 113 ? 5.916 -11.534 2.156 1.00 78.56 113 VAL A C 1
ATOM 814 O O . VAL A 1 113 ? 4.892 -11.004 1.721 1.00 78.56 113 VAL A O 1
ATOM 817 N N . ALA A 1 114 ? 6.971 -10.837 2.557 1.00 74.94 114 ALA A N 1
ATOM 818 C CA . ALA A 1 114 ? 7.156 -9.424 2.281 1.00 74.94 114 ALA A CA 1
ATOM 819 C C . ALA A 1 114 ? 7.953 -9.265 0.984 1.00 74.94 114 ALA A C 1
ATOM 821 O O . ALA A 1 114 ? 8.794 -10.100 0.648 1.00 74.94 114 ALA A O 1
ATOM 822 N N . SER A 1 115 ? 7.719 -8.169 0.268 1.00 77.69 115 SER A N 1
ATOM 823 C CA . SER A 1 115 ? 8.507 -7.842 -0.914 1.00 77.69 115 SER A CA 1
ATOM 824 C C . SER A 1 115 ? 8.771 -6.352 -1.017 1.00 77.69 115 SER A C 1
ATOM 826 O O . SER A 1 115 ? 7.876 -5.552 -0.744 1.00 77.69 115 SER A O 1
ATOM 828 N N . ILE A 1 116 ? 9.961 -5.983 -1.484 1.00 72.62 116 ILE A N 1
ATOM 829 C CA . ILE A 1 116 ? 10.284 -4.608 -1.865 1.00 72.62 116 ILE A CA 1
ATOM 830 C C . ILE A 1 116 ? 10.480 -4.578 -3.372 1.00 72.62 116 ILE A C 1
ATOM 832 O O . ILE A 1 116 ? 11.328 -5.291 -3.910 1.00 72.62 116 ILE A O 1
ATOM 836 N N . ARG A 1 117 ? 9.708 -3.719 -4.043 1.00 80.50 117 ARG A N 1
ATOM 837 C CA . ARG A 1 117 ? 9.995 -3.299 -5.410 1.00 80.50 1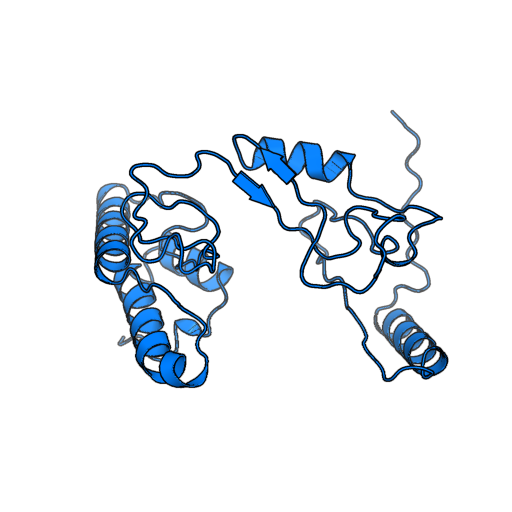17 ARG A CA 1
ATOM 838 C C . ARG A 1 117 ? 10.871 -2.045 -5.340 1.00 80.50 117 ARG A C 1
ATOM 840 O O . ARG A 1 117 ? 10.336 -0.970 -5.073 1.00 80.50 117 ARG A O 1
ATOM 847 N N . PRO A 1 118 ? 12.187 -2.155 -5.554 1.00 75.62 118 PRO A N 1
ATOM 848 C CA . PRO A 1 118 ? 13.063 -1.006 -5.467 1.00 75.62 118 PRO A CA 1
ATOM 849 C C . PRO A 1 118 ? 12.868 -0.076 -6.663 1.00 75.62 118 PRO A C 1
ATOM 851 O O . PRO A 1 118 ? 12.360 -0.487 -7.715 1.00 75.62 118 PRO A O 1
ATOM 854 N N . THR A 1 119 ? 13.324 1.165 -6.501 1.00 76.19 119 THR A N 1
ATOM 855 C CA . THR A 1 119 ? 13.526 2.108 -7.604 1.00 76.19 119 THR A CA 1
ATOM 856 C C . THR A 1 119 ? 14.382 1.444 -8.690 1.00 76.19 119 THR A C 1
ATOM 858 O O . THR A 1 119 ? 15.392 0.823 -8.345 1.00 76.19 119 THR A O 1
ATOM 861 N N . PRO A 1 120 ? 14.016 1.543 -9.984 1.00 78.19 120 PRO A N 1
ATOM 862 C CA . PRO A 1 120 ? 14.870 1.065 -11.070 1.00 78.19 120 PRO A CA 1
ATOM 863 C C . PRO A 1 120 ? 16.301 1.591 -10.924 1.00 78.19 120 PRO A C 1
ATOM 865 O O . PRO A 1 120 ? 16.487 2.762 -10.600 1.00 78.19 120 PRO A O 1
ATOM 868 N N . GLY A 1 121 ? 17.291 0.719 -11.113 1.00 79.00 121 GLY A N 1
ATOM 869 C CA . GLY A 1 121 ? 18.705 1.041 -10.917 1.00 79.00 121 GLY A CA 1
ATOM 870 C C . GLY A 1 121 ? 19.224 0.862 -9.487 1.00 79.00 121 GLY A C 1
ATOM 871 O O . GLY A 1 121 ? 20.414 0.668 -9.306 1.00 79.00 121 GLY A O 1
ATOM 872 N N . LEU A 1 122 ? 18.382 0.832 -8.445 1.00 80.88 122 LEU A N 1
ATOM 873 C CA . LEU A 1 122 ? 18.898 0.616 -7.081 1.00 80.88 122 LEU A CA 1
ATOM 874 C C . LEU A 1 122 ? 19.605 -0.745 -6.934 1.00 80.88 122 LEU A C 1
ATOM 876 O O . LEU A 1 122 ? 20.586 -0.851 -6.205 1.00 80.88 122 LEU A O 1
ATOM 880 N N . VAL A 1 123 ? 19.098 -1.770 -7.625 1.00 86.44 123 VAL A N 1
ATOM 881 C CA . VAL A 1 123 ? 19.742 -3.082 -7.762 1.00 86.44 123 VAL A CA 1
ATOM 882 C C . VAL A 1 123 ? 20.244 -3.208 -9.204 1.00 86.44 123 VAL A C 1
ATOM 884 O O . VAL A 1 123 ? 19.399 -3.176 -10.110 1.00 86.44 123 VAL A O 1
ATOM 887 N N . PRO A 1 124 ? 21.565 -3.354 -9.430 1.00 86.25 124 PRO A N 1
ATOM 888 C CA . PRO A 1 124 ? 22.129 -3.467 -10.766 1.00 86.25 124 PRO A CA 1
ATOM 889 C C . PRO A 1 124 ? 21.579 -4.635 -11.576 1.00 86.25 124 PRO A C 1
ATOM 891 O O . PRO A 1 124 ? 21.278 -5.719 -11.068 1.00 86.25 124 PRO A O 1
ATOM 894 N N . ALA A 1 125 ? 21.474 -4.408 -12.873 1.00 85.06 125 ALA A N 1
ATOM 895 C CA . ALA A 1 125 ? 20.837 -5.284 -13.827 1.00 85.06 125 ALA A CA 1
ATOM 896 C C . ALA A 1 125 ? 21.467 -5.150 -15.234 1.00 85.06 125 ALA A C 1
ATOM 898 O O . ALA A 1 125 ? 20.744 -4.931 -16.209 1.00 85.06 125 ALA A O 1
ATOM 899 N N . PRO A 1 126 ? 22.793 -5.358 -15.394 1.00 82.12 126 PRO A N 1
ATOM 900 C CA . PRO A 1 126 ? 23.530 -5.072 -16.639 1.00 82.12 126 PRO A CA 1
ATOM 901 C C . PRO A 1 126 ? 23.079 -5.912 -17.845 1.00 82.12 126 PRO A C 1
ATOM 903 O O . PRO A 1 126 ? 23.399 -5.616 -18.992 1.00 82.12 126 PRO A O 1
ATOM 906 N N . LYS A 1 127 ? 22.325 -6.989 -17.596 1.00 82.06 127 LYS A N 1
ATOM 907 C CA . LYS A 1 127 ? 21.784 -7.887 -18.625 1.00 82.06 127 LYS A CA 1
ATOM 908 C C . LYS A 1 127 ? 20.344 -7.566 -19.024 1.00 82.06 127 LYS A C 1
ATOM 910 O O . LYS A 1 127 ? 19.776 -8.301 -19.833 1.00 82.06 127 LYS A O 1
ATOM 915 N N . LEU A 1 128 ? 19.726 -6.524 -18.463 1.00 73.44 128 LEU A N 1
ATOM 916 C CA . LEU A 1 128 ? 18.412 -6.089 -18.923 1.00 73.44 128 LEU A CA 1
ATOM 917 C C . LEU A 1 128 ? 18.525 -5.600 -20.365 1.00 73.44 128 LEU A C 1
ATOM 919 O O . LEU A 1 128 ? 19.253 -4.659 -20.665 1.00 73.44 128 LEU A O 1
ATOM 923 N N . ALA A 1 129 ? 17.758 -6.230 -21.256 1.00 68.31 129 ALA A N 1
ATOM 924 C CA . ALA A 1 129 ? 17.714 -5.863 -22.670 1.00 68.31 129 ALA A CA 1
ATOM 925 C C . ALA A 1 129 ? 17.288 -4.398 -22.882 1.00 68.31 129 ALA A C 1
ATOM 927 O O . ALA A 1 129 ? 17.655 -3.778 -23.877 1.00 68.31 129 ALA A O 1
ATOM 928 N N . LEU A 1 130 ? 16.521 -3.849 -21.935 1.00 66.88 130 LEU A N 1
ATOM 929 C CA . LEU A 1 130 ? 16.080 -2.463 -21.897 1.00 66.88 130 LEU A CA 1
ATOM 930 C C . LEU A 1 130 ? 16.369 -1.891 -20.504 1.00 66.88 130 LEU A C 1
ATOM 932 O O . LEU A 1 130 ? 15.573 -2.061 -19.587 1.00 66.88 130 LEU A O 1
ATOM 936 N N . GLY A 1 131 ? 17.486 -1.176 -20.349 1.00 60.12 131 GLY A N 1
ATOM 937 C CA . GLY A 1 131 ? 17.855 -0.537 -19.073 1.00 60.12 131 GLY A CA 1
ATOM 938 C C . GLY A 1 131 ? 16.854 0.518 -18.568 1.00 60.12 131 GLY A C 1
ATOM 939 O O . GLY A 1 131 ? 16.889 0.897 -17.405 1.00 60.12 131 GLY A O 1
ATOM 940 N N . TRP A 1 132 ? 15.927 0.974 -19.417 1.00 60.38 132 TRP A N 1
ATOM 941 C CA . TRP A 1 132 ? 14.861 1.926 -19.069 1.00 60.38 132 TRP A CA 1
ATOM 942 C C . TRP A 1 132 ? 13.490 1.265 -18.892 1.00 60.38 132 TRP A C 1
ATOM 944 O O . TRP A 1 132 ? 12.476 1.964 -18.876 1.00 60.38 132 TRP A O 1
ATOM 954 N N . ASP A 1 133 ? 13.430 -0.065 -18.796 1.00 67.94 133 ASP A N 1
ATOM 955 C CA . ASP A 1 133 ? 12.178 -0.748 -18.492 1.00 67.94 133 ASP A CA 1
ATOM 956 C C . ASP A 1 133 ? 11.713 -0.385 -17.072 1.00 67.94 133 ASP A C 1
ATOM 958 O O . ASP A 1 133 ? 12.357 -0.694 -16.071 1.00 67.94 133 ASP A O 1
ATOM 962 N N . THR A 1 134 ? 10.578 0.307 -16.985 1.00 66.00 134 THR A N 1
ATOM 963 C CA . THR A 1 134 ? 9.960 0.708 -15.717 1.00 66.00 134 THR A CA 1
ATOM 964 C C . THR A 1 134 ? 8.913 -0.292 -15.238 1.00 66.00 134 THR A C 1
ATOM 966 O O . THR A 1 134 ? 8.292 -0.069 -14.195 1.00 66.00 134 THR A O 1
ATOM 969 N N . LEU A 1 135 ? 8.684 -1.397 -15.953 1.00 72.31 135 LEU A N 1
ATOM 970 C CA . LEU A 1 135 ? 7.714 -2.428 -15.583 1.00 72.31 135 LEU A CA 1
ATOM 971 C C . LEU A 1 135 ? 8.311 -3.471 -14.638 1.00 72.31 135 LEU A C 1
ATOM 973 O O . LEU A 1 135 ? 7.594 -3.962 -13.761 1.00 72.31 135 LEU A O 1
ATOM 977 N N . ALA A 1 136 ? 9.612 -3.744 -14.751 1.00 73.19 136 ALA A N 1
ATOM 978 C CA . ALA A 1 136 ? 10.326 -4.719 -13.935 1.00 73.19 136 ALA A CA 1
ATOM 979 C C . ALA A 1 136 ? 11.505 -4.081 -13.189 1.00 73.19 136 ALA A C 1
ATOM 981 O O . ALA A 1 136 ? 12.224 -3.246 -13.723 1.00 73.19 136 ALA A O 1
ATOM 982 N N . THR A 1 137 ? 11.704 -4.483 -11.935 1.00 77.12 137 THR A N 1
ATOM 983 C CA . THR A 1 137 ? 12.936 -4.215 -11.184 1.00 77.12 137 THR A CA 1
ATOM 984 C C . THR A 1 137 ? 13.348 -5.484 -10.450 1.00 77.12 137 THR A C 1
ATOM 986 O O . THR A 1 137 ? 12.496 -6.312 -10.117 1.00 77.12 137 THR A O 1
ATOM 989 N N . HIS A 1 138 ? 14.647 -5.656 -10.200 1.00 82.12 138 HIS A N 1
ATOM 990 C CA . HIS A 1 138 ? 15.133 -6.740 -9.350 1.00 82.12 138 HIS A CA 1
ATOM 991 C C . HIS A 1 138 ? 14.846 -6.391 -7.892 1.00 82.12 138 HIS A C 1
ATOM 993 O O . HIS A 1 138 ? 15.569 -5.618 -7.273 1.00 82.12 138 HIS A O 1
ATOM 999 N N . GLY A 1 139 ? 13.729 -6.904 -7.380 1.00 82.38 139 GLY A N 1
ATOM 1000 C CA . GLY A 1 139 ? 13.313 -6.723 -5.996 1.00 82.38 139 GLY A CA 1
ATOM 1001 C C . GLY A 1 139 ? 13.725 -7.864 -5.080 1.00 82.38 139 GLY A C 1
ATOM 1002 O O . GLY A 1 139 ? 14.295 -8.867 -5.507 1.00 82.38 139 GLY A O 1
ATOM 1003 N N . VAL A 1 140 ? 13.390 -7.705 -3.804 1.00 80.69 140 VAL A N 1
ATOM 1004 C CA . VAL A 1 140 ? 13.592 -8.731 -2.781 1.00 80.69 140 VAL A CA 1
ATOM 1005 C C . VAL A 1 140 ? 12.242 -9.286 -2.365 1.00 80.69 140 VAL A C 1
ATOM 1007 O O . VAL A 1 140 ? 11.291 -8.525 -2.190 1.00 80.69 140 VAL A O 1
ATOM 1010 N N . ILE A 1 141 ? 12.182 -10.603 -2.184 1.00 83.12 141 ILE A N 1
ATOM 1011 C CA . ILE A 1 141 ? 11.088 -11.302 -1.513 1.00 83.12 141 ILE A CA 1
ATOM 1012 C C . ILE A 1 141 ? 11.696 -12.038 -0.322 1.00 83.12 141 ILE A C 1
ATOM 1014 O O . ILE A 1 141 ? 12.686 -12.753 -0.482 1.00 83.12 141 ILE A O 1
ATOM 1018 N N . ALA A 1 142 ? 11.115 -11.869 0.861 1.00 76.81 142 ALA A N 1
ATOM 1019 C CA . ALA A 1 142 ? 11.558 -12.538 2.077 1.00 76.81 142 ALA A CA 1
ATOM 1020 C C . ALA A 1 142 ? 10.384 -12.843 3.016 1.00 76.81 142 ALA A C 1
ATOM 1022 O O . ALA A 1 142 ? 9.237 -12.501 2.732 1.00 76.81 142 ALA A O 1
ATOM 1023 N N . ARG A 1 143 ? 10.655 -13.511 4.142 1.00 72.44 143 ARG A N 1
ATOM 1024 C CA . ARG A 1 143 ? 9.616 -13.875 5.124 1.00 72.44 143 ARG A CA 1
ATOM 1025 C C . ARG A 1 143 ? 9.060 -12.664 5.869 1.00 72.44 143 ARG A C 1
ATOM 1027 O O . ARG A 1 143 ? 7.902 -12.681 6.267 1.00 72.44 143 ARG A O 1
ATOM 1034 N N . ASP A 1 144 ? 9.868 -11.622 6.035 1.00 70.62 144 ASP A N 1
ATOM 1035 C CA . ASP A 1 144 ? 9.473 -10.379 6.684 1.00 70.62 144 ASP A CA 1
ATOM 1036 C C . ASP A 1 144 ? 10.219 -9.167 6.100 1.00 70.62 144 ASP A C 1
ATOM 1038 O O . ASP A 1 144 ? 11.074 -9.278 5.218 1.00 70.62 144 ASP A O 1
ATOM 1042 N N . THR A 1 145 ? 9.848 -7.975 6.565 1.00 71.88 145 THR A N 1
ATOM 1043 C CA . THR A 1 145 ? 10.426 -6.713 6.093 1.00 71.88 145 THR A CA 1
ATOM 1044 C C . THR A 1 145 ? 11.880 -6.516 6.519 1.00 71.88 145 THR A C 1
ATOM 1046 O O . THR A 1 145 ? 12.600 -5.798 5.828 1.00 71.88 145 THR A O 1
ATOM 1049 N N . ALA A 1 146 ? 12.319 -7.125 7.624 1.00 66.50 146 ALA A N 1
ATOM 1050 C CA . ALA A 1 146 ? 13.695 -7.013 8.100 1.00 66.50 146 ALA A CA 1
ATOM 1051 C C . ALA A 1 146 ? 14.641 -7.832 7.210 1.00 66.50 146 ALA A C 1
ATOM 1053 O O . ALA A 1 146 ? 15.661 -7.309 6.765 1.00 66.50 146 ALA A O 1
ATOM 1054 N N . ASP A 1 147 ? 14.250 -9.057 6.851 1.00 65.25 147 ASP A N 1
ATOM 1055 C CA . ASP A 1 147 ? 14.962 -9.891 5.879 1.00 65.25 147 ASP A CA 1
ATOM 1056 C C . ASP A 1 147 ? 14.992 -9.207 4.494 1.00 65.25 147 ASP A C 1
ATOM 1058 O O . ASP A 1 147 ? 16.021 -9.222 3.811 1.00 65.25 147 ASP A O 1
ATOM 1062 N N . CYS A 1 148 ? 13.899 -8.539 4.090 1.00 69.19 148 CYS A N 1
ATOM 1063 C CA . CYS A 1 148 ? 13.877 -7.732 2.865 1.00 69.19 148 CYS A CA 1
ATOM 1064 C C . CYS A 1 148 ? 14.912 -6.598 2.892 1.00 69.19 148 CYS A C 1
ATOM 1066 O O . CYS A 1 148 ? 15.633 -6.409 1.912 1.00 69.19 148 CYS A O 1
ATOM 1068 N N . ALA A 1 149 ? 14.984 -5.848 3.995 1.00 71.12 149 ALA A N 1
ATOM 1069 C CA . ALA A 1 149 ? 15.927 -4.743 4.158 1.00 71.12 149 ALA A CA 1
ATOM 1070 C C . ALA A 1 149 ? 17.383 -5.232 4.184 1.00 71.12 149 ALA A C 1
ATOM 1072 O O . ALA A 1 149 ? 18.231 -4.656 3.505 1.00 71.12 149 ALA A O 1
ATOM 1073 N N . LEU A 1 150 ? 17.659 -6.329 4.896 1.00 72.69 150 LEU A N 1
ATOM 1074 C CA . LEU A 1 150 ? 18.988 -6.937 4.979 1.00 72.69 150 LEU A CA 1
ATOM 1075 C C . LEU A 1 150 ? 19.506 -7.366 3.599 1.00 72.69 150 LEU A C 1
ATOM 1077 O O . LEU A 1 150 ? 20.629 -7.037 3.211 1.00 72.69 150 LEU A O 1
ATOM 1081 N N . MET A 1 151 ? 18.676 -8.084 2.841 1.00 74.56 151 MET A N 1
ATOM 1082 C CA . MET A 1 151 ? 19.042 -8.534 1.500 1.00 74.56 151 MET A CA 1
ATOM 1083 C C . MET A 1 151 ? 19.178 -7.349 0.541 1.00 74.56 151 MET A C 1
ATOM 1085 O O . MET A 1 151 ? 20.152 -7.288 -0.207 1.00 74.56 151 MET A O 1
ATOM 1089 N N . LEU A 1 152 ? 18.260 -6.375 0.595 1.00 76.88 152 LEU A N 1
ATOM 1090 C CA . LEU A 1 152 ? 18.340 -5.178 -0.243 1.00 76.88 152 LEU A CA 1
ATOM 1091 C C . LEU A 1 152 ? 19.624 -4.386 0.032 1.00 76.88 152 LEU A C 1
ATOM 1093 O O . LEU A 1 152 ? 20.287 -3.984 -0.916 1.00 76.88 152 LEU A O 1
ATOM 1097 N N . GLY A 1 153 ? 20.019 -4.234 1.299 1.00 73.56 153 GLY A N 1
ATOM 1098 C CA . GLY A 1 153 ? 21.277 -3.586 1.683 1.00 73.56 153 GLY A CA 1
ATOM 1099 C C . GLY A 1 153 ? 22.532 -4.312 1.185 1.00 73.56 153 GLY A C 1
ATOM 1100 O O . GLY A 1 153 ? 23.591 -3.700 1.095 1.00 73.56 153 GLY A O 1
ATOM 1101 N N . THR A 1 154 ? 22.414 -5.594 0.826 1.00 82.38 154 THR A N 1
ATOM 1102 C CA . THR A 1 154 ? 23.514 -6.390 0.264 1.00 82.38 154 THR A CA 1
ATOM 1103 C C . THR A 1 154 ? 23.594 -6.281 -1.259 1.00 82.38 154 THR A C 1
ATOM 1105 O O . THR A 1 154 ? 24.690 -6.240 -1.810 1.00 82.38 154 THR A O 1
ATOM 1108 N N . ILE A 1 155 ? 22.447 -6.270 -1.949 1.00 82.88 155 ILE A N 1
ATOM 1109 C CA . ILE A 1 155 ? 22.392 -6.324 -3.422 1.00 82.88 155 ILE A CA 1
ATOM 1110 C C . ILE A 1 155 ? 22.235 -4.954 -4.088 1.00 82.88 155 ILE A C 1
ATOM 1112 O O . ILE A 1 155 ? 22.394 -4.848 -5.303 1.00 82.88 155 ILE A O 1
ATOM 1116 N N . ALA A 1 156 ? 21.885 -3.919 -3.324 1.00 83.62 156 ALA A N 1
ATOM 1117 C CA . ALA A 1 156 ? 21.822 -2.559 -3.831 1.00 83.62 156 ALA A CA 1
ATOM 1118 C C . ALA A 1 156 ? 23.231 -1.983 -4.012 1.00 83.62 156 ALA A C 1
ATOM 1120 O O . ALA A 1 156 ? 24.109 -2.178 -3.170 1.00 83.62 156 ALA A O 1
ATOM 1121 N N . GLY A 1 157 ? 23.448 -1.231 -5.087 1.00 78.44 157 GLY A N 1
ATOM 1122 C CA . GLY A 1 157 ? 24.750 -0.631 -5.351 1.00 78.44 157 GLY A CA 1
ATOM 1123 C C . GLY A 1 157 ? 24.943 -0.220 -6.799 1.00 78.44 157 GLY A C 1
ATOM 1124 O O . GLY A 1 157 ? 24.002 -0.217 -7.583 1.00 78.44 157 GLY A O 1
ATOM 1125 N N . MET A 1 158 ? 26.188 0.121 -7.124 1.00 82.06 158 MET A N 1
ATOM 1126 C CA . MET A 1 158 ? 26.605 0.492 -8.473 1.00 82.06 158 MET A CA 1
ATOM 1127 C C . MET A 1 158 ? 27.291 -0.687 -9.161 1.00 82.06 158 MET A C 1
ATOM 1129 O O . MET A 1 158 ? 28.082 -1.400 -8.543 1.00 82.06 158 MET A O 1
ATOM 1133 N N . ASP A 1 159 ? 27.058 -0.813 -10.458 1.00 80.62 159 ASP A N 1
ATOM 1134 C CA . ASP A 1 159 ? 27.755 -1.711 -11.369 1.00 80.62 159 ASP A CA 1
ATOM 1135 C C . ASP A 1 159 ? 28.235 -0.905 -12.585 1.00 80.62 159 ASP A C 1
ATOM 1137 O O . ASP A 1 159 ? 27.506 -0.073 -13.129 1.00 80.62 159 ASP A O 1
ATOM 1141 N N . ALA A 1 160 ? 29.484 -1.124 -12.997 1.00 79.56 160 ALA A N 1
ATOM 1142 C CA . ALA A 1 160 ? 30.089 -0.413 -14.120 1.00 79.56 160 ALA A CA 1
ATOM 1143 C C . ALA A 1 160 ? 29.420 -0.750 -15.462 1.00 79.56 160 ALA A C 1
ATOM 1145 O O . ALA A 1 160 ? 29.422 0.084 -16.369 1.00 79.56 160 ALA A O 1
ATOM 1146 N N . ASP A 1 161 ? 28.831 -1.942 -15.566 1.00 80.25 161 ASP A N 1
ATOM 1147 C CA . ASP A 1 161 ? 28.145 -2.420 -16.763 1.00 80.25 161 ASP A CA 1
ATOM 1148 C C . ASP A 1 161 ? 26.645 -2.066 -16.758 1.00 80.25 161 ASP A C 1
ATOM 1150 O O . ASP A 1 161 ? 25.953 -2.294 -17.752 1.00 80.25 161 ASP A O 1
ATOM 1154 N N . ASP A 1 162 ? 26.132 -1.478 -15.669 1.00 79.19 162 ASP A N 1
ATOM 1155 C CA . ASP A 1 162 ? 24.764 -0.967 -15.582 1.00 79.19 162 ASP A CA 1
ATOM 1156 C C . ASP A 1 162 ? 24.739 0.545 -15.284 1.00 79.19 162 ASP A C 1
ATOM 1158 O O . ASP A 1 162 ? 24.724 0.961 -14.120 1.00 79.19 162 ASP A O 1
ATOM 1162 N N . PRO A 1 163 ? 24.640 1.405 -16.313 1.00 73.69 163 PRO A N 1
ATOM 1163 C CA . PRO A 1 163 ? 24.603 2.853 -16.127 1.00 73.69 163 PRO A CA 1
ATOM 1164 C C . PRO A 1 163 ? 23.349 3.344 -15.386 1.00 73.69 163 PRO A C 1
ATOM 1166 O O . PRO A 1 163 ? 23.321 4.492 -14.939 1.00 73.69 163 PRO A O 1
ATOM 1169 N N . THR A 1 164 ? 22.310 2.514 -15.241 1.00 74.19 164 THR A N 1
ATOM 1170 C CA . THR A 1 164 ? 21.111 2.868 -14.465 1.00 74.19 164 THR A CA 1
ATOM 1171 C C . THR A 1 164 ? 21.347 2.733 -12.964 1.00 74.19 164 THR A C 1
ATOM 1173 O O . THR A 1 164 ? 20.651 3.374 -12.177 1.00 74.19 164 THR A O 1
ATOM 1176 N N . SER A 1 165 ? 22.383 1.987 -12.571 1.00 75.00 165 SER A N 1
ATOM 1177 C CA . SER A 1 165 ? 22.733 1.725 -11.177 1.00 75.00 165 SER A CA 1
ATOM 1178 C C . SER A 1 165 ? 23.527 2.823 -10.472 1.00 75.00 165 SER A C 1
ATOM 1180 O O . SER A 1 165 ? 23.877 2.706 -9.304 1.00 75.00 165 SER A O 1
ATOM 1182 N N . LEU A 1 166 ? 23.755 3.949 -11.150 1.00 63.69 166 LEU A N 1
ATOM 1183 C CA . LEU A 1 166 ? 24.470 5.115 -10.618 1.00 63.69 166 LEU A CA 1
ATOM 1184 C C . LEU A 1 166 ? 23.655 5.940 -9.598 1.00 63.69 166 LEU A C 1
ATOM 1186 O O . LEU A 1 166 ? 24.053 7.051 -9.240 1.00 63.69 166 LEU A O 1
ATOM 1190 N N . LEU A 1 167 ? 22.509 5.431 -9.132 1.00 54.97 167 LEU A N 1
ATOM 1191 C CA . LEU A 1 167 ? 21.731 6.052 -8.061 1.00 54.97 167 LEU A CA 1
ATOM 1192 C C . LEU A 1 167 ? 22.411 5.771 -6.709 1.00 54.97 167 LEU A C 1
ATOM 1194 O O . LEU A 1 167 ? 22.738 4.620 -6.422 1.00 54.97 167 LEU A O 1
ATOM 1198 N N . PRO A 1 168 ? 22.635 6.784 -5.851 1.00 48.41 168 PRO A N 1
ATOM 1199 C CA . PRO A 1 168 ? 23.248 6.548 -4.549 1.00 48.41 168 PRO A CA 1
ATOM 1200 C C . PRO A 1 168 ? 22.353 5.625 -3.699 1.00 48.41 168 PRO A C 1
ATOM 1202 O O . PRO A 1 168 ? 21.125 5.754 -3.758 1.00 48.41 168 PRO A O 1
ATOM 1205 N N . PRO A 1 169 ? 22.935 4.706 -2.903 1.00 48.19 169 PRO A N 1
ATOM 1206 C CA . PRO A 1 169 ? 22.161 3.792 -2.071 1.00 48.19 169 PRO A CA 1
ATOM 1207 C C . PRO A 1 169 ? 21.284 4.554 -1.069 1.00 48.19 169 PRO A C 1
ATOM 1209 O O . PRO A 1 169 ? 21.645 5.643 -0.613 1.00 48.19 169 PRO A O 1
ATOM 1212 N N . LEU A 1 170 ? 20.146 3.946 -0.709 1.00 45.50 170 LEU A N 1
ATOM 1213 C CA . LEU A 1 170 ? 19.321 4.351 0.433 1.00 45.50 170 LEU A CA 1
ATOM 1214 C C . LEU A 1 170 ? 20.229 4.455 1.664 1.00 45.50 170 LEU A C 1
ATOM 1216 O O . LEU A 1 170 ? 20.796 3.455 2.099 1.00 45.50 170 LEU A O 1
ATOM 1220 N N . ARG A 1 171 ? 20.406 5.664 2.199 1.00 46.62 171 ARG A N 1
ATOM 1221 C CA . ARG A 1 171 ? 21.018 5.840 3.515 1.00 46.62 171 ARG A CA 1
ATOM 1222 C C . ARG A 1 171 ? 19.936 5.801 4.587 1.00 46.62 171 ARG A C 1
ATOM 1224 O O . ARG A 1 171 ? 18.834 6.298 4.373 1.00 46.62 171 ARG A O 1
ATOM 1231 N N . ASP A 1 172 ? 20.295 5.206 5.717 1.00 46.69 172 ASP A N 1
ATOM 1232 C CA . ASP A 1 172 ? 19.435 4.968 6.881 1.00 46.69 172 ASP A CA 1
ATOM 1233 C C . ASP A 1 172 ? 19.443 6.137 7.895 1.00 46.69 172 ASP A C 1
ATOM 1235 O O . ASP A 1 172 ? 19.007 5.982 9.034 1.00 46.69 172 ASP A O 1
ATOM 1239 N N . ASP A 1 173 ? 19.959 7.317 7.533 1.00 42.78 173 ASP A N 1
ATOM 1240 C CA . ASP A 1 173 ? 20.030 8.475 8.426 1.00 42.78 173 ASP A CA 1
ATOM 1241 C C . ASP A 1 173 ? 18.831 9.429 8.264 1.00 42.78 173 ASP A C 1
ATOM 1243 O O . ASP A 1 173 ? 18.553 9.987 7.202 1.00 42.78 173 ASP A O 1
ATOM 1247 N N . CYS A 1 174 ? 18.122 9.643 9.376 1.00 40.72 174 CYS A N 1
ATOM 1248 C CA . CYS A 1 174 ? 16.860 10.381 9.495 1.00 40.72 174 CYS A CA 1
ATOM 1249 C C . CYS A 1 174 ? 16.908 11.884 9.134 1.00 40.72 174 CYS A C 1
ATOM 1251 O O . CYS A 1 174 ? 15.887 12.554 9.267 1.00 40.72 174 CYS A O 1
ATOM 1253 N N . ASP A 1 175 ? 18.036 12.420 8.658 1.00 44.09 175 ASP A N 1
ATOM 1254 C CA . ASP A 1 175 ? 18.263 13.868 8.522 1.00 44.09 175 ASP A CA 1
ATOM 1255 C C . ASP A 1 175 ? 18.536 14.358 7.083 1.00 44.09 175 ASP A C 1
ATOM 1257 O O . ASP A 1 175 ? 18.996 15.487 6.893 1.00 44.09 175 ASP A O 1
ATOM 1261 N N . GLY A 1 176 ? 18.245 13.581 6.026 1.00 46.03 176 GLY A N 1
ATOM 1262 C CA . GLY A 1 176 ? 18.595 14.072 4.683 1.00 46.03 176 GLY A CA 1
ATOM 1263 C C . GLY A 1 176 ? 18.102 13.332 3.444 1.00 46.03 176 GLY A C 1
ATOM 1264 O O . GLY A 1 176 ? 18.890 13.178 2.523 1.00 46.03 176 GLY A O 1
ATOM 1265 N N . LEU A 1 177 ? 16.820 12.947 3.410 1.00 43.12 177 LEU A N 1
ATOM 1266 C CA . LEU A 1 177 ? 15.986 12.596 2.237 1.00 43.12 177 LEU A CA 1
ATOM 1267 C C . LEU A 1 177 ? 16.592 11.686 1.129 1.00 43.12 177 LEU A C 1
ATOM 1269 O O . LEU A 1 177 ? 17.388 12.152 0.310 1.00 43.12 177 LEU A O 1
ATOM 1273 N N . PRO A 1 178 ? 16.079 10.452 0.930 1.00 44.03 178 PRO A N 1
ATOM 1274 C CA . PRO A 1 178 ? 16.363 9.650 -0.257 1.00 44.03 178 PRO A CA 1
ATOM 1275 C C . PRO A 1 178 ? 15.437 10.074 -1.408 1.00 44.03 178 PRO A C 1
ATOM 1277 O O . PRO A 1 178 ? 14.465 9.397 -1.737 1.00 44.03 178 PRO A O 1
ATOM 1280 N N . CYS A 1 179 ? 15.712 11.217 -2.033 1.00 44.91 179 CYS A N 1
ATOM 1281 C CA . CYS A 1 179 ? 15.016 11.611 -3.258 1.00 44.91 179 CYS A CA 1
ATOM 1282 C C . CYS A 1 179 ? 15.913 11.326 -4.466 1.00 44.91 179 CYS A C 1
ATOM 1284 O O . CYS A 1 179 ? 16.683 12.187 -4.889 1.00 44.91 179 CYS A O 1
ATOM 1286 N N . GLY A 1 180 ? 15.806 10.129 -5.047 1.00 51.22 180 GLY A N 1
ATOM 1287 C CA . GLY A 1 180 ? 16.302 9.897 -6.403 1.00 51.22 180 GLY A CA 1
ATOM 1288 C C . GLY A 1 180 ? 15.469 10.724 -7.384 1.00 51.22 180 GLY A C 1
ATOM 1289 O O . GLY A 1 180 ? 14.292 10.438 -7.588 1.00 51.22 180 GLY A O 1
ATOM 1290 N N . LEU A 1 181 ? 16.045 11.781 -7.960 1.00 49.59 181 LEU A N 1
ATOM 1291 C CA . LEU A 1 181 ? 15.379 12.593 -8.977 1.00 49.59 181 LEU A CA 1
ATOM 1292 C C . LEU A 1 181 ? 15.677 12.019 -10.364 1.00 49.59 181 LEU A C 1
ATOM 1294 O O . LEU A 1 181 ? 16.806 12.102 -10.845 1.00 49.59 181 LEU A O 1
ATOM 1298 N N . GLN A 1 182 ? 14.656 11.479 -11.029 1.00 58.00 182 GLN A N 1
ATOM 1299 C CA . GLN A 1 182 ? 14.764 11.042 -12.418 1.00 58.00 182 GLN A CA 1
ATOM 1300 C C . GLN A 1 182 ? 14.409 12.196 -13.361 1.00 58.00 182 GLN A C 1
ATOM 1302 O O . GLN A 1 182 ? 13.300 12.727 -13.337 1.00 58.00 182 GLN A O 1
ATOM 1307 N N . LEU A 1 183 ? 15.360 12.580 -14.210 1.00 58.81 183 LEU A N 1
ATOM 1308 C CA . LEU A 1 183 ? 15.171 13.598 -15.238 1.00 58.81 183 LEU A CA 1
ATOM 1309 C C . LEU A 1 183 ? 14.953 12.908 -16.587 1.00 58.81 183 LEU A C 1
ATOM 1311 O O . LEU A 1 183 ? 15.811 12.155 -17.039 1.00 58.81 183 LEU A O 1
ATOM 1315 N N . ILE A 1 184 ? 13.820 13.174 -17.237 1.00 63.97 184 ILE A N 1
ATOM 1316 C CA . ILE A 1 184 ? 13.471 12.585 -18.536 1.00 63.97 184 ILE A CA 1
ATOM 1317 C C . ILE A 1 184 ? 13.441 13.694 -19.592 1.00 63.97 184 ILE A C 1
ATOM 1319 O O . ILE A 1 184 ? 12.830 14.743 -19.392 1.00 63.97 184 ILE A O 1
ATOM 1323 N N . ALA A 1 185 ? 14.101 13.462 -20.726 1.00 71.19 185 ALA A N 1
ATOM 1324 C CA . ALA A 1 185 ? 14.039 14.320 -21.907 1.00 71.19 185 ALA A CA 1
ATOM 1325 C C . ALA A 1 185 ? 13.760 13.479 -23.159 1.00 71.19 185 ALA A C 1
ATOM 1327 O O . ALA A 1 185 ? 13.745 12.250 -23.114 1.00 71.19 185 ALA A O 1
ATOM 1328 N N . ARG A 1 186 ? 13.519 14.154 -24.286 1.00 63.00 186 ARG A N 1
ATOM 1329 C CA . ARG A 1 186 ? 13.361 13.494 -25.589 1.00 63.00 186 ARG A CA 1
ATOM 1330 C C . ARG A 1 186 ? 14.671 12.791 -26.002 1.00 63.00 186 ARG A C 1
ATOM 1332 O O . ARG A 1 186 ? 15.737 13.281 -25.629 1.00 63.00 186 ARG A O 1
ATOM 1339 N N . PRO A 1 187 ? 14.617 11.699 -26.786 1.00 60.94 187 PRO A N 1
ATOM 1340 C CA . PRO A 1 187 ? 15.821 11.055 -27.319 1.00 60.94 187 PRO A CA 1
ATOM 1341 C C . PRO A 1 187 ? 16.736 12.054 -28.052 1.00 60.94 187 PRO A C 1
ATOM 1343 O O . PRO A 1 187 ? 16.234 12.874 -28.823 1.00 60.94 187 PRO A O 1
ATOM 1346 N N . GLY A 1 188 ? 18.053 12.009 -27.808 1.00 73.81 188 GLY A N 1
ATOM 1347 C CA . GLY A 1 188 ? 19.037 12.934 -28.395 1.00 73.81 188 GLY A CA 1
ATOM 1348 C C . GLY A 1 188 ? 19.234 14.263 -27.646 1.00 73.81 188 GLY A C 1
ATOM 1349 O O . GLY A 1 188 ? 19.950 15.144 -28.125 1.00 73.81 188 GLY A O 1
ATOM 1350 N N . GLU A 1 189 ? 18.591 14.453 -26.486 1.00 81.50 189 GLU A N 1
ATOM 1351 C CA . GLU A 1 189 ? 18.717 15.656 -25.641 1.00 81.50 189 GLU A CA 1
ATOM 1352 C C . GLU A 1 189 ? 19.580 15.419 -24.380 1.00 81.50 189 GLU A C 1
ATOM 1354 O O . GLU A 1 189 ? 19.441 16.118 -23.371 1.00 81.50 189 GLU A O 1
ATOM 1359 N N . GLU A 1 190 ? 20.513 14.463 -24.408 1.00 79.81 190 GLU A N 1
ATOM 1360 C CA . GLU A 1 190 ? 21.344 14.052 -23.261 1.00 79.81 190 GLU A CA 1
ATOM 1361 C C . GLU A 1 190 ? 22.139 15.235 -22.691 1.00 79.81 190 GLU A C 1
ATOM 1363 O O . GLU A 1 190 ? 22.229 15.440 -21.479 1.00 79.81 190 GLU A O 1
ATOM 1368 N N . ARG A 1 191 ? 22.646 16.103 -23.574 1.00 71.44 191 ARG A N 1
ATOM 1369 C CA . ARG A 1 191 ? 23.366 17.324 -23.188 1.00 71.44 191 ARG A CA 1
ATOM 1370 C C . ARG A 1 191 ? 22.496 18.287 -22.372 1.00 71.44 191 ARG A C 1
ATOM 1372 O O . ARG A 1 191 ? 23.021 19.017 -21.526 1.00 71.44 191 ARG A O 1
ATOM 1379 N N . ARG A 1 192 ? 21.181 18.312 -22.613 1.00 74.25 192 ARG A N 1
ATOM 1380 C CA . ARG A 1 192 ? 20.227 19.147 -21.870 1.00 74.25 192 ARG A CA 1
ATOM 1381 C C . ARG A 1 192 ? 19.983 18.582 -20.474 1.00 74.25 192 ARG A C 1
ATOM 1383 O O . ARG A 1 192 ? 20.025 19.353 -19.518 1.00 74.25 192 ARG A O 1
ATOM 1390 N N . LEU A 1 193 ? 19.818 17.262 -20.360 1.00 74.00 193 LEU A N 1
ATOM 1391 C CA . LEU A 1 193 ? 19.700 16.566 -19.073 1.00 74.00 193 LEU A CA 1
ATOM 1392 C C . LEU A 1 193 ? 20.935 16.793 -18.201 1.00 74.00 193 LEU A C 1
ATOM 1394 O O . LEU A 1 193 ? 20.804 17.241 -17.065 1.00 74.00 193 LEU A O 1
ATOM 1398 N N . ILE A 1 194 ? 22.134 16.603 -18.761 1.00 71.62 194 ILE A N 1
ATOM 1399 C CA . ILE A 1 194 ? 23.399 16.799 -18.037 1.00 71.62 194 ILE A CA 1
ATOM 1400 C C . ILE A 1 194 ? 23.561 18.257 -17.577 1.00 71.62 194 ILE A C 1
ATOM 1402 O O . ILE A 1 194 ? 23.983 18.519 -16.450 1.00 71.62 194 ILE A O 1
ATOM 1406 N N . ARG A 1 195 ? 23.198 19.238 -18.418 1.00 77.19 195 ARG A N 1
ATOM 1407 C CA . ARG A 1 195 ? 23.251 20.660 -18.035 1.00 77.19 195 ARG A CA 1
ATOM 1408 C C . ARG A 1 195 ? 22.279 20.978 -16.897 1.00 77.19 195 ARG A C 1
ATOM 1410 O O . ARG A 1 195 ? 22.654 21.732 -16.001 1.00 77.19 195 ARG A O 1
ATOM 1417 N N . PHE A 1 196 ? 21.066 20.433 -16.940 1.00 77.50 196 PHE A N 1
ATOM 1418 C CA . PHE A 1 196 ? 20.054 20.659 -15.910 1.00 77.50 196 PHE A CA 1
ATOM 1419 C C . PHE A 1 196 ? 20.434 19.992 -14.581 1.00 77.50 196 PHE A C 1
ATOM 1421 O O . PHE A 1 196 ? 20.410 20.656 -13.547 1.00 77.50 196 PHE A O 1
ATOM 1428 N N . GLY A 1 197 ? 20.905 18.740 -14.615 1.00 69.12 197 GLY A N 1
ATOM 1429 C CA . GLY A 1 197 ? 21.444 18.049 -13.437 1.00 69.12 197 GLY A CA 1
ATOM 1430 C C . GLY A 1 197 ? 22.558 18.854 -12.763 1.00 69.12 197 GLY A C 1
ATOM 1431 O O . GLY A 1 197 ? 22.485 19.146 -11.574 1.00 69.12 197 GLY A O 1
ATOM 1432 N N . ARG A 1 198 ? 23.508 19.377 -13.548 1.00 70.81 198 ARG A N 1
ATOM 1433 C CA . ARG A 1 198 ? 24.597 20.222 -13.030 1.00 70.81 198 ARG A CA 1
ATOM 1434 C C . ARG A 1 198 ? 24.122 21.544 -12.413 1.00 70.81 198 ARG A C 1
ATOM 1436 O O . ARG A 1 198 ? 24.787 22.093 -11.535 1.00 70.81 198 ARG A O 1
ATOM 1443 N N . GLN A 1 199 ? 23.009 22.102 -12.889 1.00 75.50 199 GLN A N 1
ATOM 1444 C CA . GLN A 1 199 ? 22.406 23.296 -12.288 1.00 75.50 199 GLN A CA 1
ATOM 1445 C C . GLN A 1 199 ? 21.743 22.971 -10.948 1.00 75.50 199 GLN A C 1
ATOM 1447 O O . GLN A 1 199 ? 21.929 23.728 -9.996 1.00 75.50 199 GLN A O 1
ATOM 1452 N N . LEU A 1 200 ? 21.039 21.840 -10.858 1.00 67.56 200 LEU A N 1
ATOM 1453 C CA . LEU A 1 200 ? 20.452 21.353 -9.610 1.00 67.56 200 LEU A CA 1
ATOM 1454 C C . LEU A 1 200 ? 21.525 21.056 -8.560 1.00 67.56 200 LEU A C 1
ATOM 1456 O O . LEU A 1 200 ? 21.419 21.540 -7.440 1.00 67.56 200 LEU A O 1
ATOM 1460 N N . GLU A 1 201 ? 22.601 20.359 -8.932 1.00 62.91 201 GLU A N 1
ATOM 1461 C CA . GLU A 1 201 ? 23.738 20.078 -8.042 1.00 62.91 201 GLU A CA 1
ATOM 1462 C C . GLU A 1 201 ? 24.360 21.357 -7.470 1.00 62.91 201 GLU A C 1
ATOM 1464 O O . GLU A 1 201 ? 24.687 21.427 -6.283 1.00 62.91 201 GLU A O 1
ATOM 1469 N N . ARG A 1 202 ? 24.512 22.391 -8.310 1.00 69.81 202 ARG A N 1
ATOM 1470 C CA . ARG A 1 202 ? 25.017 23.705 -7.893 1.00 69.81 202 ARG A CA 1
ATOM 1471 C C . ARG A 1 202 ? 24.048 24.423 -6.962 1.00 69.81 202 ARG A C 1
ATOM 1473 O O . ARG A 1 202 ? 24.489 24.954 -5.949 1.00 69.81 202 ARG A O 1
ATOM 1480 N N . GLY A 1 203 ? 22.757 24.434 -7.292 1.00 62.09 203 GLY A N 1
ATOM 1481 C CA . GLY A 1 203 ? 21.722 25.083 -6.485 1.00 62.09 203 GLY A CA 1
ATOM 1482 C C . GLY A 1 203 ? 21.503 24.409 -5.129 1.00 62.09 203 GLY A C 1
ATOM 1483 O O . GLY A 1 203 ? 21.265 25.094 -4.141 1.00 62.09 203 GLY A O 1
ATOM 1484 N N . ALA A 1 204 ? 21.648 23.085 -5.069 1.00 64.12 204 ALA A N 1
ATOM 1485 C CA . ALA A 1 204 ? 21.529 22.296 -3.845 1.00 64.12 204 ALA A CA 1
ATOM 1486 C C . ALA A 1 204 ? 22.826 22.248 -3.009 1.00 64.12 204 ALA A C 1
ATOM 1488 O O . ALA A 1 204 ? 22.830 21.710 -1.904 1.00 64.12 204 ALA A O 1
ATOM 1489 N N . GLY A 1 205 ? 23.940 22.798 -3.515 1.00 60.19 205 GLY A N 1
ATOM 1490 C CA . GLY A 1 205 ? 25.228 22.805 -2.812 1.00 60.19 205 GLY A CA 1
ATOM 1491 C C . GLY A 1 205 ? 25.923 21.437 -2.741 1.00 60.19 205 GLY A C 1
ATOM 1492 O O . GLY A 1 205 ? 26.734 21.202 -1.846 1.00 60.19 205 GLY A O 1
ATOM 1493 N N . PHE A 1 206 ? 25.627 20.522 -3.669 1.00 60.31 206 PHE A N 1
ATOM 1494 C CA . PHE A 1 206 ? 26.146 19.146 -3.670 1.00 60.31 206 PHE A CA 1
ATOM 1495 C C . PHE A 1 206 ? 27.541 18.997 -4.282 1.00 60.31 206 PHE A C 1
ATOM 1497 O O . PHE A 1 206 ? 28.216 18.005 -4.030 1.00 60.31 206 PHE A O 1
ATOM 1504 N N . VAL A 1 207 ? 28.017 20.009 -5.013 1.00 53.91 207 VAL A N 1
ATOM 1505 C CA . VAL A 1 207 ? 29.264 19.975 -5.809 1.00 53.91 207 VAL A CA 1
ATOM 1506 C C . VAL A 1 207 ? 30.531 19.692 -4.975 1.00 53.91 207 VAL A C 1
ATOM 1508 O O . VAL A 1 207 ? 31.570 19.341 -5.529 1.00 53.91 207 VAL A O 1
ATOM 1511 N N . HIS A 1 208 ? 30.460 19.813 -3.644 1.00 49.66 208 HIS A N 1
ATOM 1512 C CA . HIS A 1 208 ? 31.597 19.621 -2.734 1.00 49.66 208 HIS A CA 1
ATOM 1513 C C . HIS A 1 208 ? 31.324 18.655 -1.573 1.00 49.66 208 HIS A C 1
ATOM 1515 O O . HIS A 1 208 ? 32.148 18.550 -0.663 1.00 49.66 208 HIS A O 1
ATOM 1521 N N . ARG A 1 209 ? 30.190 17.943 -1.576 1.00 47.50 209 ARG A N 1
ATOM 1522 C CA . ARG A 1 209 ? 29.886 16.954 -0.536 1.00 47.50 209 ARG A CA 1
ATOM 1523 C C . ARG A 1 209 ? 30.444 15.595 -0.938 1.00 47.50 209 ARG A C 1
ATOM 1525 O O . ARG A 1 209 ? 29.802 14.834 -1.650 1.00 47.50 209 ARG A O 1
ATOM 1532 N N . TRP A 1 210 ? 31.637 15.298 -0.445 1.00 47.47 210 TRP A N 1
ATOM 1533 C CA . TRP A 1 210 ? 32.200 13.953 -0.479 1.00 47.47 210 TRP A CA 1
ATOM 1534 C C . TRP A 1 210 ? 31.886 13.255 0.846 1.00 47.47 210 TRP A C 1
ATOM 1536 O O . TRP A 1 210 ? 32.005 13.892 1.897 1.00 47.47 210 TRP A O 1
ATOM 1546 N N . PRO A 1 211 ? 31.486 11.974 0.842 1.00 42.53 211 PRO A N 1
ATOM 1547 C CA . PRO A 1 211 ? 31.404 11.209 2.076 1.00 42.53 211 PRO A CA 1
ATOM 1548 C C . PRO A 1 211 ? 32.770 11.227 2.776 1.00 42.53 211 PRO A C 1
ATOM 1550 O O . PRO A 1 211 ? 33.789 11.054 2.101 1.00 42.53 211 PRO A O 1
ATOM 1553 N N . PRO A 1 212 ? 32.835 11.417 4.103 1.00 47.28 212 PRO A N 1
ATOM 1554 C CA . PRO A 1 212 ? 34.078 11.183 4.819 1.00 47.28 212 PRO A CA 1
ATOM 1555 C C . PRO A 1 212 ? 34.480 9.713 4.633 1.00 47.28 212 PRO A C 1
ATOM 1557 O O . PRO A 1 212 ? 33.669 8.814 4.850 1.00 47.28 212 PRO A O 1
ATOM 1560 N N . ILE A 1 213 ? 35.725 9.465 4.216 1.00 47.53 213 ILE A N 1
ATOM 1561 C CA . ILE A 1 213 ? 36.288 8.112 4.167 1.00 47.53 213 ILE A CA 1
ATOM 1562 C C . ILE A 1 213 ? 36.551 7.706 5.619 1.00 47.53 213 ILE A C 1
ATOM 1564 O O . ILE A 1 213 ? 37.541 8.133 6.216 1.00 47.53 213 ILE A O 1
ATOM 1568 N N . SER A 1 214 ? 35.643 6.945 6.229 1.00 47.59 214 SER A N 1
ATOM 1569 C CA . SER A 1 214 ? 35.875 6.388 7.559 1.00 47.59 214 SER A CA 1
ATOM 1570 C C . SER A 1 214 ? 36.904 5.263 7.464 1.00 47.59 214 SER A C 1
ATOM 1572 O O . SER A 1 214 ? 36.720 4.273 6.758 1.00 47.59 214 SER A O 1
ATOM 1574 N N . ALA A 1 215 ? 38.013 5.419 8.188 1.00 43.19 215 ALA A N 1
ATOM 1575 C CA . ALA A 1 215 ? 38.913 4.314 8.465 1.00 43.19 215 ALA A CA 1
ATOM 1576 C C . ALA A 1 215 ? 38.164 3.271 9.305 1.00 43.19 215 ALA A C 1
ATOM 1578 O O . ALA A 1 215 ? 37.600 3.591 10.353 1.00 43.19 215 ALA A O 1
ATOM 1579 N N . VAL A 1 216 ? 38.161 2.043 8.796 1.00 38.59 216 VAL A N 1
ATOM 1580 C CA . VAL A 1 216 ? 37.623 0.830 9.416 1.00 38.59 216 VAL A CA 1
ATOM 1581 C C . VAL A 1 216 ? 38.060 0.726 10.886 1.00 38.59 216 VAL A C 1
ATOM 1583 O O . VAL A 1 216 ? 39.245 0.878 11.196 1.00 38.59 216 VAL A O 1
ATOM 1586 N N . ARG A 1 217 ? 37.106 0.438 11.775 1.00 36.66 217 ARG A N 1
ATOM 1587 C CA . ARG A 1 217 ? 37.340 -0.167 13.091 1.00 36.66 217 ARG A CA 1
ATOM 1588 C C . ARG A 1 217 ? 36.438 -1.375 13.239 1.00 36.66 217 ARG A C 1
ATOM 1590 O O . ARG A 1 217 ? 35.256 -1.243 12.857 1.00 36.66 217 ARG A O 1
#

InterPro domains:
  IPR000120 Amidase [PTHR11895] (12-107)
  IPR023631 Amidase signature domain [PF01425] (30-107)
  IPR036928 Amidase signature (AS) superfamily [G3DSA:3.90.1300.10] (3-106)
  IPR036928 Amidase signature (AS) superfamily [G3DSA:3.90.1300.10] (107-171)
  IPR036928 Amidase signature (AS) superfamily [G3DSA:3.90.1300.10] (172-217)
  IPR036928 Amidase signature (AS) superfamily [SSF75304] (8-170)
  IPR036928 Amidase signature (AS) superfamily [SSF75304] (169-213)

Secondary structure (DSSP, 8-state):
----GGGGGGS-HHHHHHHHHTTSS-HHHHHHHHHHHHHHHHHHH---S---HHHHHHHHHHHHHHHHHHSS-SSTTTT------TTS-BTTB---TT-GGGTT---SS----EEE-PPTTSS--TT-S-TT-SS----EEESSHHHHHHHHHHH-S-BTTBGGG-SPP----TTS----------TT-HHHHHHHHHHHHHHTTGGG-PPP-----

Foldseek 3Di:
DDPPLQCLVVDDLQVVLVCCFQVVDQLLSSLVNVVVVCVVPCVPVVPDPFDPSVVSNVQSVVQRVCCVVPVGGPDSRRSRDDDDDLCWQDAQTQRQNPHPVRVPPHDNDTPQKDKDDDDQLQADDLPPPDSPDPPDDPIDIGNDVVVRVVVSVVRGADDPSRPSNPQDHDDPDPPDDSDPDDDDDDPPCVVVVVVVVVVVCVVVVVPPDDPPPDDDD

Sequence (217 aa):
MSVQNDVLWRDSAAALAARLACGELSARAVVEAHLDRIAATDSALSAFITVAADKALARAEDLDATLARTGRPVGPLHGVPVALKDLTDTAGIRTTYGSGIYADHVPASFCGVASIRPTPGLVPAPKLALGWDTLATHGVIARDTADCALMLGTIAGMDADDPTSLLPPLRDDCDGLPCGLQLIARPGEERRLIRFGRQLERGAGFVHRWPPISAVR

Radius of gyration: 21.48 Å; chains: 1; bounding box: 55×44×53 Å

pLDDT: mean 79.24, std 17.19, range [36.47, 98.31]